Protein AF-A0A5K7SCY0-F1 (afdb_monomer_lite)

Structure (mmCIF, N/CA/C/O backbone):
data_AF-A0A5K7SCY0-F1
#
_entry.id   AF-A0A5K7SCY0-F1
#
loop_
_atom_site.group_PDB
_atom_site.id
_atom_site.type_symbol
_atom_site.label_atom_id
_atom_site.label_alt_id
_atom_site.label_comp_id
_atom_site.label_asym_id
_atom_site.label_entity_id
_atom_site.label_seq_id
_atom_site.pdbx_PDB_ins_code
_atom_site.Cartn_x
_atom_site.Cartn_y
_atom_site.Cartn_z
_atom_site.occupancy
_atom_site.B_iso_or_equiv
_atom_site.auth_seq_id
_atom_site.auth_comp_id
_atom_site.auth_asym_id
_atom_site.auth_atom_id
_atom_site.pdbx_PDB_model_num
ATOM 1 N N . MET A 1 1 ? -11.022 -20.189 12.912 1.00 50.03 1 MET A N 1
ATOM 2 C CA . MET A 1 1 ? -10.304 -19.127 12.159 1.00 50.03 1 MET A CA 1
ATOM 3 C C . MET A 1 1 ? -11.127 -17.858 11.867 1.00 50.03 1 MET A C 1
ATOM 5 O O . MET A 1 1 ? -10.588 -16.771 12.031 1.00 50.03 1 MET A O 1
ATOM 9 N N . LYS A 1 2 ? -12.421 -17.936 11.494 1.00 49.34 2 LYS A N 1
ATOM 10 C CA . LYS A 1 2 ? -13.271 -16.758 11.164 1.00 49.34 2 LYS A CA 1
ATOM 11 C C . LYS A 1 2 ? -13.472 -15.729 12.302 1.00 49.34 2 LYS A C 1
ATOM 13 O O . LYS A 1 2 ? -13.844 -14.592 12.028 1.00 49.34 2 LYS A O 1
ATOM 18 N N . THR A 1 3 ? -13.241 -16.108 13.560 1.00 56.06 3 THR A N 1
ATOM 19 C CA . THR A 1 3 ? -13.434 -15.257 14.749 1.00 56.06 3 THR A CA 1
ATOM 20 C C . THR A 1 3 ? -12.234 -14.361 15.069 1.00 56.06 3 THR A C 1
ATOM 22 O O . THR A 1 3 ? -12.434 -13.211 15.451 1.00 56.06 3 THR A O 1
ATOM 25 N N . LEU A 1 4 ? -10.998 -14.821 14.837 1.00 53.38 4 LEU A N 1
ATOM 26 C CA . LEU A 1 4 ? -9.785 -14.037 15.122 1.00 53.38 4 LEU A CA 1
ATOM 27 C C . LEU A 1 4 ? -9.622 -12.846 14.161 1.00 53.38 4 LEU A C 1
ATOM 29 O O . LEU A 1 4 ? -9.343 -11.734 14.602 1.00 53.38 4 LEU A O 1
ATOM 33 N N . LEU A 1 5 ? -9.923 -13.039 12.872 1.00 55.28 5 LEU A N 1
ATOM 34 C CA . LEU A 1 5 ? -9.886 -11.995 11.830 1.00 55.28 5 LEU A CA 1
ATOM 35 C C . LEU A 1 5 ? -10.913 -10.864 12.023 1.00 55.28 5 LEU A C 1
ATOM 37 O O . LEU A 1 5 ? -10.771 -9.788 11.444 1.00 55.28 5 LEU A O 1
ATOM 41 N N . LYS A 1 6 ? -11.949 -11.080 12.843 1.00 64.06 6 LYS A N 1
ATOM 42 C CA . LYS A 1 6 ? -12.953 -10.054 13.161 1.00 64.06 6 LYS A CA 1
ATOM 43 C C . LYS A 1 6 ? -12.605 -9.222 14.394 1.00 64.06 6 LYS A C 1
ATOM 45 O O . LYS A 1 6 ? -13.288 -8.231 14.646 1.00 64.06 6 LYS A O 1
ATOM 50 N N . SER A 1 7 ? -11.565 -9.592 15.141 1.00 80.31 7 SER A N 1
ATOM 51 C CA . SER A 1 7 ? -11.177 -8.874 16.352 1.00 80.31 7 SER A CA 1
ATOM 52 C C . SER A 1 7 ? -10.759 -7.441 16.027 1.00 80.31 7 SER A C 1
ATOM 54 O O . SER A 1 7 ? -9.852 -7.202 15.230 1.00 80.31 7 SER A O 1
ATOM 56 N N . LEU A 1 8 ? -11.407 -6.479 16.684 1.00 79.94 8 LEU A N 1
ATOM 57 C CA . LEU A 1 8 ? -11.121 -5.051 16.540 1.00 79.94 8 LEU A CA 1
ATOM 58 C C . LEU A 1 8 ? -9.665 -4.724 16.931 1.00 79.94 8 LEU A C 1
ATOM 60 O O . LEU A 1 8 ? -9.036 -3.879 16.300 1.00 79.94 8 LEU A O 1
ATOM 64 N N . LYS A 1 9 ? -9.097 -5.480 17.887 1.00 83.19 9 LYS A N 1
ATOM 65 C CA . LYS A 1 9 ? -7.673 -5.421 18.266 1.00 83.19 9 LYS A CA 1
ATOM 66 C C . LYS A 1 9 ? -6.749 -5.827 17.120 1.00 83.19 9 LYS A C 1
ATOM 68 O O . LYS A 1 9 ? -5.768 -5.142 16.868 1.00 83.19 9 LYS A O 1
ATOM 73 N N . LEU A 1 10 ? -7.069 -6.920 16.422 1.00 85.25 10 LEU A N 1
ATOM 74 C CA . LEU A 1 10 ? -6.237 -7.416 15.324 1.00 85.25 10 LEU A CA 1
ATOM 75 C C . LEU A 1 10 ? -6.263 -6.454 14.131 1.00 85.25 10 LEU A C 1
ATOM 77 O O . LEU A 1 10 ? -5.228 -6.216 13.524 1.00 85.25 10 LEU A O 1
ATOM 81 N N . LYS A 1 11 ? -7.422 -5.859 13.821 1.00 86.00 11 LYS A N 1
ATOM 82 C CA . LYS A 1 11 ? -7.531 -4.833 12.769 1.00 86.00 11 LYS A CA 1
ATOM 83 C C . LYS A 1 11 ? -6.692 -3.599 13.084 1.00 86.00 11 LYS A C 1
ATOM 85 O O . LYS A 1 11 ? -5.961 -3.113 12.231 1.00 86.00 11 LYS A O 1
ATOM 90 N N . TYR A 1 12 ? -6.777 -3.118 14.324 1.00 87.06 12 TYR A N 1
ATOM 91 C CA . TYR A 1 12 ? -5.951 -2.007 14.785 1.00 87.06 12 TYR A CA 1
ATOM 92 C C . TYR A 1 12 ? -4.456 -2.344 14.695 1.00 87.06 12 TYR A C 1
ATOM 94 O O . TYR A 1 12 ? -3.696 -1.563 14.133 1.00 87.06 12 TYR A O 1
ATOM 102 N N . LEU A 1 13 ? -4.050 -3.529 15.169 1.00 89.69 13 LEU A N 1
ATOM 103 C CA . LEU A 1 13 ? -2.658 -3.979 15.127 1.00 89.69 13 LEU A CA 1
ATOM 104 C C . LEU A 1 13 ? -2.114 -4.046 13.694 1.00 89.69 13 LEU A C 1
ATOM 106 O O . LEU A 1 13 ? -1.045 -3.502 13.441 1.00 89.69 13 LEU A O 1
ATOM 110 N N . ILE A 1 14 ? -2.846 -4.664 12.758 1.00 89.88 14 ILE A N 1
ATOM 111 C CA . ILE A 1 14 ? -2.408 -4.752 11.354 1.00 89.88 14 ILE A CA 1
ATOM 112 C C . ILE A 1 14 ? -2.277 -3.360 10.736 1.00 89.88 14 ILE A C 1
ATOM 114 O O . ILE A 1 14 ? -1.287 -3.099 10.063 1.00 89.88 14 ILE A O 1
ATOM 118 N N . ASN A 1 15 ? -3.219 -2.450 10.992 1.00 90.38 15 ASN A N 1
ATOM 119 C CA . ASN A 1 15 ? -3.135 -1.094 10.453 1.00 90.38 15 ASN A CA 1
ATOM 120 C C . ASN A 1 15 ? -1.929 -0.322 11.009 1.00 90.38 15 ASN A C 1
ATOM 122 O O . ASN A 1 15 ? -1.252 0.369 10.256 1.00 90.38 15 ASN A O 1
ATOM 126 N N . VAL A 1 16 ? -1.635 -0.454 12.306 1.00 90.00 16 VAL A N 1
ATOM 127 C CA . VAL A 1 16 ? -0.452 0.172 12.917 1.00 90.00 16 VAL A CA 1
ATOM 128 C C . VAL A 1 16 ? 0.836 -0.419 12.344 1.00 90.00 16 VAL A C 1
ATOM 130 O O . VAL A 1 16 ? 1.726 0.337 11.964 1.00 90.00 16 VAL A O 1
ATOM 133 N N . LEU A 1 17 ? 0.921 -1.749 12.221 1.00 92.25 17 LEU A N 1
ATOM 134 C CA . LEU A 1 17 ? 2.070 -2.414 11.599 1.00 92.25 17 LEU A CA 1
ATOM 135 C C . LEU A 1 17 ? 2.259 -1.963 10.150 1.00 92.25 17 LEU A C 1
ATOM 137 O O . LEU A 1 17 ? 3.378 -1.653 9.766 1.00 92.25 17 LEU A O 1
ATOM 141 N N . LEU A 1 18 ? 1.177 -1.842 9.377 1.00 91.12 18 LEU A N 1
ATOM 142 C CA . LEU A 1 18 ? 1.228 -1.313 8.016 1.00 91.12 18 LEU A CA 1
ATOM 143 C C . LEU A 1 18 ? 1.802 0.098 7.961 1.00 91.12 18 LEU A C 1
ATOM 145 O O . LEU A 1 18 ? 2.662 0.354 7.129 1.00 91.12 18 LEU A O 1
ATOM 149 N N . ILE A 1 19 ? 1.361 0.999 8.841 1.00 91.25 19 ILE A N 1
ATOM 150 C CA . ILE A 1 19 ? 1.865 2.379 8.879 1.00 91.25 19 ILE A CA 1
ATOM 151 C C . ILE A 1 19 ? 3.365 2.396 9.192 1.00 91.25 19 ILE A C 1
ATOM 153 O O . ILE A 1 19 ? 4.121 3.093 8.518 1.00 91.25 19 ILE A O 1
ATOM 157 N N . ILE A 1 20 ? 3.803 1.612 10.182 1.00 91.94 20 ILE A N 1
ATOM 158 C CA . ILE A 1 20 ? 5.214 1.539 10.585 1.00 91.94 20 ILE A CA 1
ATOM 159 C C . ILE A 1 20 ? 6.063 0.933 9.462 1.00 91.94 20 ILE A C 1
ATOM 161 O O . ILE A 1 20 ? 7.045 1.543 9.043 1.00 91.94 20 ILE A O 1
ATOM 165 N N . SER A 1 21 ? 5.672 -0.231 8.936 1.00 90.12 21 SER A N 1
ATOM 166 C CA . SER A 1 21 ? 6.378 -0.902 7.839 1.00 90.12 21 SER A CA 1
ATOM 167 C C . SER A 1 21 ? 6.435 -0.029 6.590 1.00 90.12 21 SER A C 1
ATOM 169 O O . SER A 1 21 ? 7.479 0.044 5.946 1.00 90.12 21 SER A O 1
ATOM 171 N N . PHE A 1 22 ? 5.344 0.668 6.267 1.00 89.56 22 PHE A N 1
ATOM 172 C CA . PHE A 1 22 ? 5.304 1.602 5.151 1.00 89.56 22 PHE A CA 1
ATOM 173 C C . PHE A 1 22 ? 6.273 2.770 5.360 1.00 89.56 22 PHE A C 1
ATOM 175 O O . PHE A 1 22 ? 7.035 3.077 4.451 1.00 89.56 22 PHE A O 1
ATOM 182 N N . GLY A 1 23 ? 6.305 3.368 6.555 1.00 89.00 23 GLY A N 1
ATOM 183 C CA . GLY A 1 23 ? 7.242 4.444 6.885 1.00 89.00 23 GLY A CA 1
ATOM 184 C C . GLY A 1 23 ? 8.706 4.020 6.748 1.00 89.00 23 GLY A C 1
ATOM 185 O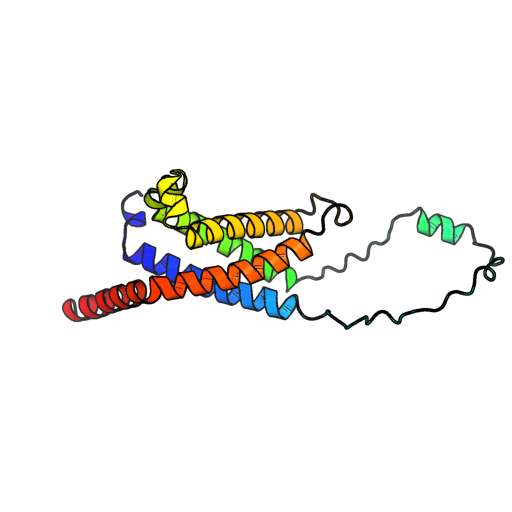 O . GLY A 1 23 ? 9.482 4.718 6.100 1.00 89.00 23 GLY A O 1
ATOM 186 N N . ILE A 1 24 ? 9.066 2.846 7.280 1.00 89.81 24 ILE A N 1
ATOM 187 C CA . ILE A 1 24 ? 10.428 2.294 7.171 1.00 89.81 24 ILE A CA 1
ATOM 188 C C . ILE A 1 24 ? 10.778 2.016 5.702 1.00 89.81 24 ILE A C 1
ATOM 190 O O . ILE A 1 24 ? 11.839 2.414 5.230 1.00 89.81 24 ILE A O 1
ATOM 194 N N . THR A 1 25 ? 9.872 1.379 4.953 1.00 87.06 25 THR A N 1
ATOM 195 C CA . THR A 1 25 ? 10.108 1.040 3.539 1.00 87.06 25 THR A CA 1
ATOM 196 C C . THR A 1 25 ? 10.248 2.300 2.684 1.00 87.06 25 THR A C 1
ATOM 198 O O . THR A 1 25 ? 11.181 2.397 1.888 1.00 87.06 25 THR A O 1
ATOM 201 N N . ALA A 1 26 ? 9.378 3.295 2.882 1.00 86.44 26 ALA A N 1
ATOM 202 C CA . ALA A 1 26 ? 9.439 4.574 2.180 1.00 86.44 26 ALA A CA 1
ATOM 203 C C . ALA A 1 26 ? 10.742 5.324 2.481 1.00 86.44 26 ALA A C 1
ATOM 205 O O . ALA A 1 26 ? 11.331 5.896 1.571 1.00 86.44 26 ALA A O 1
ATOM 206 N N . GLN A 1 27 ? 11.224 5.272 3.727 1.00 85.94 27 GLN A N 1
ATOM 207 C CA . GLN A 1 27 ? 12.520 5.837 4.090 1.00 85.94 27 GLN A CA 1
ATOM 208 C C . GLN A 1 27 ? 13.655 5.134 3.333 1.00 85.94 27 GLN A C 1
ATOM 210 O O . GLN A 1 27 ? 14.450 5.802 2.683 1.00 85.94 27 GLN A O 1
ATOM 215 N N . THR A 1 28 ? 13.701 3.799 3.333 1.00 84.00 28 THR A N 1
ATOM 216 C CA . THR A 1 28 ? 14.748 3.077 2.583 1.00 84.00 28 THR A CA 1
ATOM 217 C C . THR A 1 28 ? 14.706 3.388 1.084 1.00 84.00 28 THR A C 1
ATOM 219 O O . THR A 1 28 ? 15.739 3.678 0.501 1.00 84.00 28 THR A O 1
ATOM 222 N N . GLY A 1 29 ? 13.521 3.437 0.464 1.00 71.31 29 GLY A N 1
ATOM 223 C CA . GLY A 1 29 ? 13.398 3.723 -0.970 1.00 71.31 29 GLY A CA 1
ATOM 224 C C . GLY A 1 29 ? 13.745 5.167 -1.348 1.00 71.31 29 GLY A C 1
ATOM 225 O O . GLY A 1 29 ? 14.400 5.393 -2.360 1.00 71.31 29 GLY A O 1
ATOM 226 N N . LEU A 1 30 ? 13.341 6.147 -0.531 1.00 70.62 30 LEU A N 1
ATOM 227 C CA . LEU A 1 30 ? 13.575 7.567 -0.811 1.00 70.62 30 LEU A CA 1
ATOM 228 C C . LEU A 1 30 ? 15.042 7.970 -0.603 1.00 70.62 30 LEU A C 1
ATOM 230 O O . LEU A 1 30 ? 15.567 8.771 -1.373 1.00 70.62 30 LEU A O 1
ATOM 234 N N . PHE A 1 31 ? 15.693 7.436 0.434 1.00 63.41 31 PHE A N 1
ATOM 235 C CA . PHE A 1 31 ? 17.066 7.811 0.779 1.00 63.41 31 PHE A CA 1
ATOM 236 C C . PHE A 1 31 ? 18.128 6.978 0.049 1.00 63.41 31 PHE A C 1
ATOM 238 O O . PHE A 1 31 ? 19.177 7.536 -0.260 1.00 63.41 31 PHE A O 1
ATOM 245 N N . ASP A 1 32 ? 17.867 5.706 -0.284 1.00 62.53 32 ASP A N 1
ATOM 246 C CA . ASP A 1 32 ? 18.824 4.894 -1.058 1.00 62.53 32 ASP A CA 1
ATOM 247 C C . ASP A 1 32 ? 18.642 5.048 -2.583 1.00 62.53 32 ASP A C 1
ATOM 249 O O . ASP A 1 32 ? 19.594 4.854 -3.334 1.00 62.53 32 ASP A O 1
ATOM 253 N N . GLY A 1 33 ? 17.450 5.427 -3.068 1.00 52.88 33 GLY A N 1
ATOM 254 C CA . GLY A 1 33 ? 17.165 5.574 -4.505 1.00 52.88 33 GLY A CA 1
ATOM 255 C C . GLY A 1 33 ? 17.408 6.970 -5.098 1.00 52.88 33 GLY A C 1
ATOM 256 O O . GLY A 1 33 ? 17.564 7.090 -6.310 1.00 52.88 33 GLY A O 1
ATOM 257 N N . GLY A 1 34 ? 17.456 8.021 -4.269 1.00 46.53 34 GLY A N 1
ATOM 258 C CA . GLY A 1 34 ? 17.485 9.428 -4.708 1.00 46.53 34 GLY A CA 1
ATOM 259 C C . GLY A 1 34 ? 18.874 10.066 -4.871 1.00 46.53 34 GLY A C 1
ATOM 260 O O . GLY A 1 34 ? 18.963 11.284 -5.017 1.00 46.53 34 GLY A O 1
ATOM 261 N N . GLY A 1 35 ? 19.956 9.282 -4.798 1.00 42.53 35 GLY A N 1
ATOM 262 C CA . GLY A 1 35 ? 21.335 9.785 -4.704 1.00 42.53 35 GLY A CA 1
ATOM 263 C C . GLY A 1 35 ? 22.029 10.188 -6.012 1.00 42.53 35 GLY A C 1
ATOM 264 O O . GLY A 1 35 ? 23.050 10.862 -5.949 1.00 42.53 35 GLY A O 1
ATOM 265 N N . GLU A 1 36 ? 21.500 9.840 -7.187 1.00 43.72 36 GLU A N 1
ATOM 266 C CA . GLU A 1 36 ? 22.165 10.112 -8.477 1.00 43.72 36 GLU A CA 1
ATOM 267 C C . GLU A 1 36 ? 21.215 10.747 -9.502 1.00 43.72 36 GLU A C 1
ATOM 269 O O . GLU A 1 36 ? 21.066 10.292 -10.632 1.00 43.72 36 GLU A O 1
ATOM 274 N N . HIS A 1 37 ? 20.588 11.863 -9.136 1.00 44.78 37 HIS A N 1
ATOM 275 C CA . HIS A 1 37 ? 20.263 12.887 -10.132 1.00 44.78 37 HIS A CA 1
ATOM 276 C C . HIS A 1 37 ? 21.384 13.929 -10.144 1.00 44.78 37 HIS A C 1
ATOM 278 O O . HIS A 1 37 ? 21.195 15.104 -9.828 1.00 44.78 37 HIS A O 1
ATOM 284 N N . GLU A 1 38 ? 22.587 13.475 -10.503 1.00 40.19 38 GLU A N 1
ATOM 285 C CA . GLU A 1 38 ? 23.669 14.364 -10.898 1.00 40.19 38 GLU A CA 1
ATOM 286 C C . GLU A 1 38 ? 23.216 15.088 -12.170 1.00 40.19 38 GLU A C 1
ATOM 288 O O . GLU A 1 38 ? 22.894 14.487 -13.199 1.00 40.19 38 GLU A O 1
ATOM 293 N N . GLY A 1 39 ? 23.070 16.405 -12.052 1.00 40.81 39 GLY A N 1
ATOM 294 C CA . GLY A 1 39 ? 22.545 17.265 -13.094 1.00 40.81 39 GLY A CA 1
ATOM 295 C C . GLY A 1 39 ? 23.431 17.258 -14.330 1.00 40.81 39 GLY A C 1
ATOM 296 O O . GLY A 1 39 ? 24.258 18.149 -14.508 1.00 40.81 39 GLY A O 1
ATOM 297 N N . ARG A 1 40 ? 23.177 16.339 -15.262 1.00 36.91 40 ARG A N 1
ATOM 298 C CA . ARG A 1 40 ? 23.624 16.477 -16.646 1.00 36.91 40 ARG A CA 1
ATOM 299 C C . ARG A 1 40 ? 22.714 17.492 -17.334 1.00 36.91 40 ARG A C 1
ATOM 301 O O . ARG A 1 40 ? 21.836 17.157 -18.125 1.00 36.91 40 ARG A O 1
ATOM 308 N N . ARG A 1 41 ? 22.917 18.769 -16.989 1.00 40.19 41 ARG A N 1
ATOM 309 C CA . ARG A 1 41 ? 22.506 19.901 -17.823 1.00 40.19 41 ARG A CA 1
ATOM 310 C C . ARG A 1 41 ? 23.170 19.694 -19.179 1.00 40.19 41 ARG A C 1
ATOM 312 O O . ARG A 1 41 ? 24.365 19.924 -19.332 1.00 40.19 41 ARG A O 1
ATOM 319 N N . GLY A 1 42 ? 22.388 19.201 -20.134 1.00 36.44 42 GLY A N 1
ATOM 320 C CA . GLY A 1 42 ? 22.767 19.145 -21.534 1.00 36.44 42 GLY A CA 1
ATOM 321 C C . GLY A 1 42 ? 23.110 20.550 -22.004 1.00 36.44 42 GLY A C 1
ATOM 322 O O . GLY A 1 42 ? 22.234 21.403 -22.145 1.00 36.44 42 GLY A O 1
ATOM 323 N N . HIS A 1 43 ? 24.404 20.776 -22.207 1.00 33.97 43 HIS A N 1
ATOM 324 C CA . HIS A 1 43 ? 24.914 21.869 -23.007 1.00 33.97 43 HIS A CA 1
ATOM 325 C C . HIS A 1 43 ? 24.243 21.802 -24.376 1.00 33.97 43 HIS A C 1
ATOM 327 O O . HIS A 1 43 ? 24.300 20.791 -25.075 1.00 33.97 43 HIS A O 1
ATOM 333 N N . SER A 1 44 ? 23.587 22.893 -24.747 1.00 44.28 44 SER A N 1
ATOM 334 C CA . SER A 1 44 ? 23.220 23.119 -26.133 1.00 44.28 44 SER A CA 1
ATOM 335 C C . SER A 1 44 ? 24.495 23.260 -26.966 1.00 44.28 44 SER A C 1
ATOM 337 O O . SER A 1 44 ? 25.351 24.065 -26.610 1.00 44.28 44 SER A O 1
ATOM 339 N N . ARG A 1 45 ? 24.518 22.547 -28.100 1.00 39.72 45 ARG A N 1
ATOM 340 C CA . ARG A 1 45 ? 25.106 22.975 -29.379 1.00 39.72 45 ARG A CA 1
ATOM 341 C C . ARG A 1 45 ? 26.639 23.056 -29.448 1.00 39.72 45 ARG A C 1
ATOM 343 O O . ARG A 1 45 ? 27.208 24.067 -29.077 1.00 39.72 45 ARG A O 1
ATOM 350 N N . GLU A 1 46 ? 27.256 22.064 -30.093 1.00 38.22 46 GLU A N 1
ATOM 351 C CA . GLU A 1 46 ? 27.993 22.326 -31.338 1.00 38.22 46 GLU A CA 1
ATOM 352 C C . GLU A 1 46 ? 28.233 21.050 -32.160 1.00 38.22 46 GLU A C 1
ATOM 354 O O . GLU A 1 46 ? 28.650 20.000 -31.682 1.00 38.22 46 GLU A O 1
ATOM 359 N N . GLU A 1 47 ? 27.865 21.190 -33.420 1.00 42.53 47 GLU A N 1
ATOM 360 C CA . GLU A 1 47 ? 28.045 20.328 -34.571 1.00 42.53 47 GLU A CA 1
ATOM 361 C C . GLU A 1 47 ? 29.471 20.543 -35.094 1.00 42.53 47 GLU A C 1
ATOM 363 O O . GLU A 1 47 ? 29.733 21.639 -35.565 1.00 42.53 47 GLU A O 1
ATOM 368 N N . SER A 1 48 ? 30.370 19.547 -35.005 1.00 38.62 48 SER A N 1
ATOM 369 C CA . SER A 1 48 ? 31.526 19.365 -35.916 1.00 38.62 48 SER A CA 1
ATOM 370 C C . SER A 1 48 ? 32.550 18.348 -35.383 1.00 38.62 48 SER A C 1
ATOM 372 O O . SER A 1 48 ? 33.408 18.710 -34.584 1.00 38.62 48 SER A O 1
ATOM 374 N N . SER A 1 49 ? 32.498 17.102 -35.867 1.00 36.72 49 SER A N 1
ATOM 375 C CA . SER A 1 49 ? 33.686 16.295 -36.245 1.00 36.72 49 SER A CA 1
ATOM 376 C C . SER A 1 49 ? 33.275 14.885 -36.690 1.00 36.72 49 SER A C 1
ATOM 378 O O . SER A 1 49 ? 33.598 13.854 -36.107 1.00 36.72 49 SER A O 1
ATOM 380 N N . PHE A 1 50 ? 32.553 14.848 -37.805 1.00 41.28 50 PHE A N 1
ATOM 381 C CA . PHE A 1 50 ? 32.744 13.788 -38.785 1.00 41.28 50 PHE A CA 1
ATOM 382 C C . PHE A 1 50 ? 34.203 13.905 -39.278 1.00 41.28 50 PHE A C 1
ATOM 384 O O . PHE A 1 50 ? 34.614 15.004 -39.640 1.00 41.28 50 PHE A O 1
ATOM 391 N N . ILE A 1 51 ? 34.949 12.791 -39.295 1.00 46.56 51 ILE A N 1
ATOM 392 C CA . ILE A 1 51 ? 36.380 12.640 -39.655 1.00 46.56 51 ILE A CA 1
ATOM 393 C C . ILE A 1 51 ? 37.363 12.923 -38.504 1.00 46.56 51 ILE A C 1
ATOM 395 O 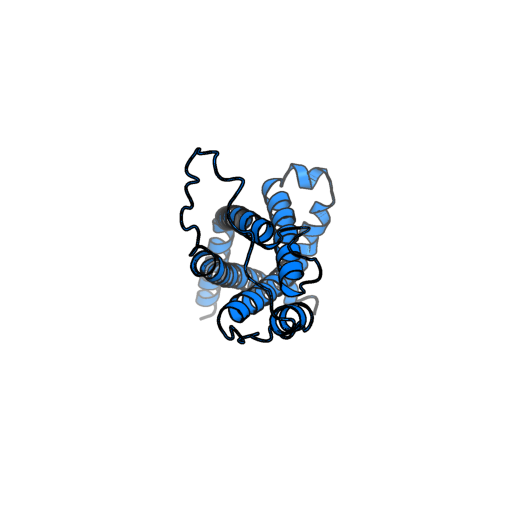O . ILE A 1 51 ? 37.796 14.051 -38.339 1.00 46.56 51 ILE A O 1
ATOM 399 N N . GLU A 1 5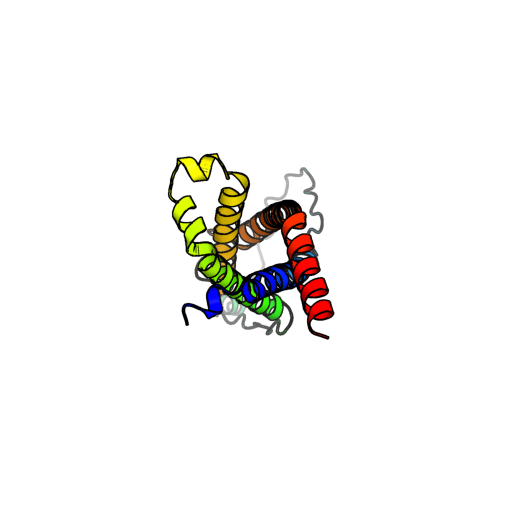2 ? 37.741 11.873 -37.758 1.00 41.09 52 GLU A N 1
ATOM 400 C CA . GLU A 1 52 ? 39.134 11.518 -37.393 1.00 41.09 52 GLU A CA 1
ATOM 401 C C . GLU A 1 52 ? 39.140 10.377 -36.352 1.00 41.09 52 GLU A C 1
ATOM 403 O O . GLU A 1 52 ? 39.352 10.599 -35.169 1.00 41.09 52 GLU A O 1
ATOM 408 N N . TYR A 1 53 ? 38.871 9.134 -36.776 1.00 38.22 53 TYR A N 1
ATOM 409 C CA . TYR A 1 53 ? 39.419 7.934 -36.114 1.00 38.22 53 TYR A CA 1
ATOM 410 C C . TYR A 1 53 ? 39.328 6.719 -37.051 1.00 38.22 53 TYR A C 1
ATOM 412 O O . TYR A 1 53 ? 38.649 5.729 -36.797 1.00 38.22 53 TYR A O 1
ATOM 420 N N . SER A 1 54 ? 40.004 6.820 -38.195 1.00 45.12 54 SER A N 1
ATOM 421 C CA . SER A 1 54 ? 40.471 5.640 -38.922 1.00 45.12 54 SER A CA 1
ATOM 422 C C . SER A 1 54 ? 41.927 5.418 -38.526 1.00 45.12 54 SER A C 1
ATOM 424 O O . SER A 1 54 ? 42.693 6.381 -38.494 1.00 45.12 54 SER A O 1
ATOM 426 N N . SER A 1 55 ? 42.312 4.151 -38.343 1.00 43.88 55 SER A N 1
ATOM 427 C CA . SER A 1 55 ? 43.685 3.633 -38.151 1.00 43.88 55 SER A CA 1
ATOM 428 C C . SER A 1 55 ? 44.123 3.355 -36.705 1.00 43.88 55 SER A C 1
ATOM 430 O O . SER A 1 55 ? 45.114 3.892 -36.215 1.00 43.88 55 SER A O 1
ATOM 432 N N . ARG A 1 56 ? 43.466 2.392 -36.052 1.00 40.38 56 ARG A N 1
ATOM 433 C CA . ARG A 1 56 ? 44.152 1.521 -35.088 1.00 40.38 56 ARG A CA 1
ATOM 434 C C . ARG A 1 56 ? 43.773 0.082 -35.412 1.00 40.38 56 ARG A C 1
ATOM 436 O O . ARG A 1 56 ? 42.592 -0.246 -35.436 1.00 40.38 56 ARG A O 1
ATOM 443 N N . SER A 1 57 ? 44.765 -0.736 -35.759 1.00 45.44 57 SER A N 1
ATOM 444 C CA . SER A 1 57 ? 44.570 -2.154 -36.053 1.00 45.44 57 SER A CA 1
ATOM 445 C C . SER A 1 57 ? 43.982 -2.831 -34.817 1.00 45.44 57 SER A C 1
ATOM 447 O O . SER A 1 57 ? 44.662 -2.942 -33.797 1.00 45.44 57 SER A O 1
ATOM 449 N N . MET A 1 58 ? 42.719 -3.239 -34.898 1.00 44.72 58 MET A N 1
ATOM 450 C CA . MET A 1 58 ? 42.110 -4.103 -33.893 1.00 44.72 58 MET A CA 1
ATOM 451 C C . MET A 1 58 ? 42.817 -5.455 -33.969 1.00 44.72 58 MET A C 1
ATOM 453 O O . MET A 1 58 ? 42.835 -6.090 -35.024 1.00 44.72 58 MET A O 1
ATOM 457 N N . ASN A 1 59 ? 43.452 -5.857 -32.872 1.00 54.47 59 ASN A N 1
ATOM 458 C CA . ASN A 1 59 ? 43.977 -7.207 -32.726 1.00 54.47 59 ASN A CA 1
ATOM 459 C C . ASN A 1 59 ? 42.794 -8.184 -32.658 1.00 54.47 59 ASN A C 1
ATOM 461 O O . ASN A 1 59 ? 41.786 -7.883 -32.021 1.00 54.47 59 ASN A O 1
ATOM 465 N N . GLU A 1 60 ? 42.928 -9.376 -33.249 1.00 48.97 60 GLU A N 1
ATOM 466 C CA . GLU A 1 60 ? 41.915 -10.447 -33.152 1.00 48.97 60 GLU A CA 1
ATOM 467 C C . GLU A 1 60 ? 41.569 -10.810 -31.696 1.00 48.97 60 GLU A C 1
ATOM 469 O O . GLU A 1 60 ? 40.458 -11.252 -31.424 1.00 48.97 60 GLU A O 1
ATOM 474 N N . ALA A 1 61 ? 42.477 -10.556 -30.748 1.00 50.94 61 ALA A N 1
ATOM 475 C CA . ALA A 1 61 ? 42.230 -10.743 -29.321 1.00 50.94 61 ALA A CA 1
ATOM 476 C C . ALA A 1 61 ? 41.109 -9.836 -28.770 1.00 50.94 61 ALA A C 1
ATOM 478 O O . ALA A 1 61 ? 40.307 -10.308 -27.972 1.00 50.94 61 ALA A O 1
ATOM 479 N N . ASP A 1 62 ? 40.986 -8.588 -29.243 1.00 49.69 62 ASP A N 1
ATOM 480 C CA . ASP A 1 62 ? 39.940 -7.656 -28.781 1.00 49.69 62 ASP A CA 1
ATOM 481 C C . ASP A 1 62 ? 38.561 -8.011 -29.363 1.00 49.69 62 ASP A C 1
ATOM 483 O O . ASP A 1 62 ? 37.525 -7.731 -28.765 1.00 49.69 62 ASP A O 1
ATOM 487 N N . VAL A 1 63 ? 38.529 -8.658 -30.534 1.00 55.97 63 VAL A N 1
ATOM 488 C CA . VAL A 1 63 ? 37.283 -9.150 -31.144 1.00 55.97 63 VAL A CA 1
ATOM 489 C C . VAL A 1 63 ? 36.811 -10.428 -30.445 1.00 55.97 63 VAL A C 1
ATOM 491 O O . VAL A 1 63 ? 35.610 -10.616 -30.267 1.00 55.97 63 VAL A O 1
ATOM 494 N N . ILE A 1 64 ? 37.736 -11.283 -29.997 1.00 52.19 64 ILE A N 1
ATOM 495 C CA . ILE A 1 64 ? 37.401 -12.484 -29.222 1.00 52.19 64 ILE A CA 1
ATOM 496 C C . ILE A 1 64 ? 36.916 -12.118 -27.815 1.00 52.19 64 ILE A C 1
ATOM 498 O O . ILE A 1 64 ? 36.001 -12.778 -27.335 1.00 52.19 64 ILE A O 1
ATOM 502 N N . ASP A 1 65 ? 37.431 -11.054 -27.195 1.00 44.56 65 ASP A N 1
ATOM 503 C CA . ASP A 1 65 ? 36.948 -10.562 -25.892 1.00 44.56 65 ASP A CA 1
ATOM 504 C C . ASP A 1 65 ? 35.547 -9.918 -25.995 1.00 44.56 65 ASP A C 1
ATOM 506 O O . ASP A 1 65 ? 34.720 -10.042 -25.095 1.00 44.56 65 ASP A O 1
ATOM 510 N N . LEU A 1 66 ? 35.210 -9.322 -27.149 1.00 49.47 66 LEU A N 1
ATOM 511 C CA . LEU A 1 66 ? 33.855 -8.817 -27.419 1.00 49.47 66 LEU A CA 1
ATOM 512 C C . LEU A 1 66 ? 32.827 -9.929 -27.708 1.00 49.47 66 LEU A C 1
ATOM 514 O O . LEU A 1 66 ? 31.629 -9.729 -27.504 1.00 49.47 66 LEU A O 1
ATOM 518 N N . ILE A 1 67 ? 33.277 -11.076 -28.231 1.00 52.94 67 ILE A N 1
ATOM 519 C CA . ILE A 1 67 ? 32.429 -12.231 -28.589 1.00 52.94 67 ILE A CA 1
ATOM 520 C C . ILE A 1 67 ? 32.346 -13.245 -27.434 1.00 52.94 67 ILE A C 1
ATOM 522 O O . ILE A 1 67 ? 31.322 -13.912 -27.266 1.00 52.94 67 ILE A O 1
ATOM 526 N N . SER A 1 68 ? 33.386 -13.336 -26.605 1.00 44.41 68 SER A N 1
ATOM 527 C CA . SER A 1 68 ? 33.432 -14.169 -25.402 1.00 44.41 68 SER A CA 1
ATOM 528 C C . SER A 1 68 ? 32.824 -13.385 -24.250 1.00 44.41 68 SER A C 1
ATOM 530 O O . SER A 1 68 ? 33.534 -12.770 -23.467 1.00 44.41 68 SER A O 1
ATOM 532 N N . GLY A 1 69 ? 31.491 -13.367 -24.183 1.00 45.22 69 GLY A N 1
ATOM 533 C CA . GLY A 1 69 ? 30.709 -12.737 -23.118 1.00 45.22 69 GLY A CA 1
ATOM 534 C C . GLY A 1 69 ? 30.993 -13.304 -21.722 1.00 45.22 69 GLY A C 1
ATOM 535 O O . GLY A 1 69 ? 30.138 -13.956 -21.127 1.00 45.22 69 GLY A O 1
ATOM 536 N N . GLU A 1 70 ? 32.170 -13.004 -21.185 1.00 44.59 70 GLU A N 1
ATOM 537 C CA . GLU A 1 70 ? 32.636 -13.311 -19.836 1.00 44.59 70 GLU A CA 1
ATOM 538 C C . GLU A 1 70 ? 32.970 -12.005 -19.096 1.00 44.59 70 GLU A C 1
ATOM 540 O O . GLU A 1 70 ? 33.988 -11.836 -18.439 1.00 44.59 70 GLU A O 1
ATOM 545 N N . GLY A 1 71 ? 32.033 -11.057 -19.158 1.00 36.25 71 GLY A N 1
ATOM 546 C CA . GLY A 1 71 ? 31.941 -9.940 -18.219 1.00 36.25 71 GLY A CA 1
ATOM 547 C C . GLY A 1 71 ? 31.310 -10.377 -16.897 1.00 36.25 71 GLY A C 1
ATOM 548 O O . GLY A 1 71 ? 30.331 -9.783 -16.448 1.00 36.25 71 GLY A O 1
ATOM 549 N N . THR A 1 72 ? 31.822 -11.445 -16.279 1.00 46.12 72 THR A N 1
ATOM 550 C CA . THR A 1 72 ? 31.496 -11.797 -14.894 1.00 46.12 72 THR A CA 1
ATOM 551 C C . THR A 1 72 ? 32.276 -10.891 -13.949 1.00 46.12 72 THR A C 1
ATOM 553 O O . THR A 1 72 ? 33.317 -11.259 -13.411 1.00 46.12 72 THR A O 1
ATOM 556 N N . SER A 1 73 ? 31.725 -9.715 -13.686 1.00 36.72 73 SER A N 1
ATOM 557 C CA . SER A 1 73 ? 31.830 -9.095 -12.367 1.00 36.72 73 SER A CA 1
ATOM 558 C C . SER A 1 73 ? 30.427 -8.757 -11.879 1.00 36.72 73 SER A C 1
ATOM 560 O O . SER A 1 73 ? 30.061 -7.622 -11.590 1.00 36.72 73 SER A O 1
ATOM 562 N N . SER A 1 74 ? 29.620 -9.810 -11.735 1.00 40.09 74 SER A N 1
ATOM 563 C CA . SER A 1 74 ? 28.618 -9.858 -10.680 1.00 40.09 74 SER A CA 1
ATOM 564 C C . SER A 1 74 ? 29.352 -9.788 -9.339 1.00 40.09 74 SER A C 1
ATOM 566 O O . SER A 1 74 ? 29.528 -10.800 -8.656 1.00 40.09 74 SER A O 1
ATOM 568 N N . GLU A 1 75 ? 29.825 -8.596 -8.974 1.00 35.59 75 GLU A N 1
ATOM 569 C CA . GLU A 1 75 ? 30.007 -8.293 -7.569 1.00 35.59 75 GLU A CA 1
ATOM 570 C C . GLU A 1 75 ? 28.644 -8.515 -6.916 1.00 35.59 75 GLU A C 1
ATOM 572 O O . GLU A 1 75 ? 27.634 -7.961 -7.369 1.00 35.59 75 GLU A O 1
ATOM 577 N N . PRO A 1 76 ? 28.557 -9.354 -5.879 1.00 41.66 76 PRO A N 1
ATOM 578 C CA . PRO A 1 76 ? 27.357 -9.385 -5.091 1.00 41.66 76 PRO A CA 1
ATOM 579 C C . PRO A 1 76 ? 27.284 -8.034 -4.377 1.00 41.66 76 PRO A C 1
ATOM 581 O O . PRO A 1 76 ? 27.939 -7.837 -3.353 1.00 41.66 76 PRO A O 1
ATOM 584 N N . VAL A 1 77 ? 26.489 -7.097 -4.901 1.00 43.91 77 VAL A N 1
ATOM 585 C CA . VAL A 1 77 ? 26.066 -5.884 -4.183 1.00 43.91 77 VAL A CA 1
ATOM 586 C C . VAL A 1 77 ? 25.109 -6.340 -3.072 1.00 43.91 77 VAL A C 1
ATOM 588 O O . VAL A 1 77 ? 23.888 -6.213 -3.118 1.00 43.91 77 VAL A O 1
ATOM 591 N N . ASN A 1 78 ? 25.690 -7.033 -2.096 1.00 50.66 78 ASN A N 1
ATOM 592 C CA . ASN A 1 78 ? 25.024 -7.833 -1.088 1.00 50.66 78 ASN A CA 1
ATOM 593 C C . ASN A 1 78 ? 24.860 -6.997 0.180 1.00 50.66 78 ASN A C 1
ATOM 595 O O . ASN A 1 78 ? 25.820 -6.715 0.894 1.00 50.66 78 ASN A O 1
ATOM 599 N N . GLY A 1 79 ? 23.608 -6.646 0.472 1.00 46.41 79 GLY A N 1
ATOM 600 C CA . GLY A 1 79 ? 23.159 -6.267 1.813 1.00 46.41 79 GLY A CA 1
ATOM 601 C C . GLY A 1 79 ? 22.013 -5.257 1.824 1.00 46.41 79 GLY A C 1
ATOM 602 O O . GLY A 1 79 ? 20.995 -5.480 2.483 1.00 46.41 79 GLY A O 1
ATOM 603 N N . LYS A 1 80 ? 22.148 -4.157 1.076 1.00 49.41 80 LYS A N 1
ATOM 604 C CA . LYS A 1 80 ? 21.223 -3.012 1.166 1.00 49.41 80 LYS A CA 1
ATOM 605 C C . LYS A 1 80 ? 20.030 -3.129 0.213 1.00 49.41 80 LYS A C 1
ATOM 607 O O . LYS A 1 80 ? 18.896 -3.083 0.687 1.00 49.41 80 LYS A O 1
ATOM 612 N N . ASP A 1 81 ? 20.263 -3.464 -1.058 1.00 60.97 81 ASP A N 1
ATOM 613 C CA . ASP A 1 81 ? 19.194 -3.653 -2.058 1.00 60.97 81 ASP A CA 1
ATOM 614 C C . ASP A 1 81 ? 18.226 -4.782 -1.677 1.00 60.97 81 ASP A C 1
ATOM 616 O O . ASP A 1 81 ? 17.010 -4.674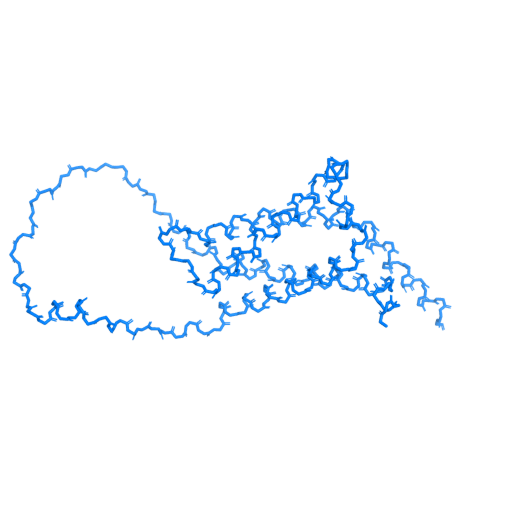 -1.836 1.00 60.97 81 ASP A O 1
ATOM 620 N N . SER A 1 82 ? 18.748 -5.850 -1.066 1.00 70.81 82 SER A N 1
ATOM 621 C CA . SER A 1 82 ? 17.922 -6.951 -0.558 1.00 70.81 82 SER A CA 1
ATOM 622 C C . SER A 1 82 ? 16.991 -6.522 0.578 1.00 70.81 82 SER A C 1
ATOM 624 O O . SER A 1 82 ? 15.874 -7.027 0.676 1.00 70.81 82 SER A O 1
ATOM 626 N N . THR A 1 83 ? 17.408 -5.583 1.433 1.00 82.25 83 THR A N 1
ATOM 627 C CA . THR A 1 83 ? 16.594 -5.167 2.585 1.00 82.25 83 THR A CA 1
ATOM 628 C C . THR A 1 83 ? 15.316 -4.470 2.126 1.00 82.25 83 THR A C 1
ATOM 630 O O . THR A 1 83 ? 14.236 -4.789 2.629 1.00 82.25 83 THR A O 1
ATOM 633 N N . HIS A 1 84 ? 15.405 -3.593 1.122 1.00 84.38 84 HIS A N 1
ATOM 634 C CA . HIS A 1 84 ? 14.228 -2.955 0.533 1.00 84.38 84 HIS A CA 1
ATOM 635 C C . HIS A 1 84 ? 13.269 -3.985 -0.085 1.00 84.38 84 HIS A C 1
ATOM 637 O O . HIS A 1 84 ? 12.060 -3.908 0.132 1.00 84.38 84 HIS A O 1
ATOM 643 N N . VAL A 1 85 ? 13.798 -5.002 -0.775 1.00 84.25 85 VAL A N 1
ATOM 644 C CA . VAL A 1 85 ? 12.987 -6.078 -1.372 1.00 84.25 85 VAL A CA 1
ATOM 645 C C . VAL A 1 85 ? 12.251 -6.888 -0.299 1.00 84.25 85 VAL A C 1
ATOM 647 O O . VAL A 1 85 ? 11.041 -7.098 -0.414 1.00 84.25 85 VAL A O 1
ATOM 650 N N . TYR A 1 86 ? 12.927 -7.299 0.778 1.00 87.50 86 TYR A N 1
ATOM 651 C CA . TYR A 1 86 ? 12.281 -8.035 1.874 1.00 87.50 86 TYR A CA 1
ATOM 652 C C . TYR A 1 86 ? 11.231 -7.192 2.602 1.00 87.50 86 TYR A C 1
ATOM 654 O O . TYR A 1 86 ? 10.148 -7.693 2.924 1.00 87.50 86 TYR A O 1
ATOM 662 N N . LEU A 1 87 ? 11.513 -5.905 2.825 1.00 88.38 87 LEU A N 1
ATOM 663 C CA . LEU A 1 87 ? 10.548 -4.972 3.403 1.00 88.38 87 LEU A CA 1
ATOM 664 C C . LEU A 1 87 ? 9.335 -4.793 2.484 1.00 88.38 87 LEU A C 1
ATOM 666 O O . LEU A 1 87 ? 8.203 -4.914 2.957 1.00 88.38 87 LEU A O 1
ATOM 670 N N . GLY A 1 88 ? 9.551 -4.628 1.179 1.00 87.38 88 GLY A N 1
ATOM 671 C CA . GLY A 1 88 ? 8.498 -4.561 0.167 1.00 87.38 88 GLY A CA 1
ATOM 672 C C . GLY A 1 88 ? 7.622 -5.816 0.133 1.00 87.38 88 GLY A C 1
ATOM 673 O O . GLY A 1 88 ? 6.394 -5.712 0.137 1.00 87.38 88 GLY A O 1
ATOM 674 N N . LEU A 1 89 ? 8.221 -7.009 0.200 1.00 89.31 89 LEU A N 1
ATOM 675 C CA . LEU A 1 89 ? 7.485 -8.278 0.287 1.00 89.31 89 LEU A CA 1
ATOM 676 C C . LEU A 1 89 ? 6.678 -8.387 1.588 1.00 89.31 89 LEU A C 1
ATOM 678 O O . LEU A 1 89 ? 5.519 -8.812 1.568 1.00 89.31 89 LEU A O 1
ATOM 682 N N . SER A 1 90 ? 7.252 -7.968 2.719 1.00 90.44 90 SER A N 1
ATOM 683 C CA . SER A 1 90 ? 6.539 -7.952 4.002 1.00 90.44 90 SER A CA 1
ATOM 684 C C . SER A 1 90 ? 5.352 -6.979 3.982 1.00 90.44 90 SER A C 1
ATOM 686 O O . SER A 1 90 ? 4.262 -7.312 4.457 1.00 90.44 90 SER A O 1
ATOM 688 N N . LEU A 1 91 ? 5.527 -5.812 3.353 1.00 90.25 91 LEU A N 1
ATOM 689 C CA . LEU A 1 91 ? 4.486 -4.811 3.159 1.00 90.25 91 LEU A CA 1
ATOM 690 C C . LEU A 1 91 ? 3.372 -5.355 2.259 1.00 90.25 91 LEU A C 1
ATOM 692 O O . LEU A 1 91 ? 2.194 -5.195 2.582 1.00 90.25 91 LEU A O 1
ATOM 696 N N . LEU A 1 92 ? 3.726 -6.053 1.177 1.00 90.88 92 LEU A N 1
ATOM 697 C CA . LEU A 1 92 ? 2.768 -6.718 0.298 1.00 90.88 92 LEU A CA 1
ATOM 698 C C . LEU A 1 92 ? 1.942 -7.761 1.066 1.00 90.88 92 LEU A C 1
ATOM 700 O O . LEU A 1 92 ? 0.713 -7.763 0.971 1.00 90.88 92 LEU A O 1
ATOM 704 N N . ALA A 1 93 ? 2.584 -8.594 1.889 1.00 91.38 93 ALA A N 1
ATOM 705 C CA . ALA A 1 93 ? 1.896 -9.582 2.720 1.00 91.38 93 ALA A CA 1
ATOM 706 C C . ALA A 1 93 ? 0.940 -8.928 3.738 1.00 91.38 93 ALA A C 1
ATOM 708 O O . ALA A 1 93 ? -0.214 -9.351 3.874 1.00 91.38 93 ALA A O 1
ATOM 709 N N . LEU A 1 94 ? 1.375 -7.861 4.418 1.00 91.25 94 LEU A N 1
ATOM 710 C CA . LEU A 1 94 ? 0.520 -7.094 5.329 1.00 91.25 94 LEU A CA 1
ATOM 711 C C . LEU A 1 94 ? -0.666 -6.450 4.596 1.00 91.25 94 LEU A C 1
ATOM 713 O O . LEU A 1 94 ? -1.784 -6.446 5.118 1.00 91.25 94 LEU A O 1
ATOM 717 N N . MET A 1 95 ? -0.458 -5.960 3.374 1.00 90.62 95 MET A N 1
ATOM 718 C CA . MET A 1 95 ? -1.519 -5.381 2.550 1.00 90.62 95 MET A CA 1
ATOM 719 C C . MET A 1 95 ? -2.535 -6.422 2.081 1.00 90.62 95 MET A C 1
ATOM 721 O O . MET A 1 95 ? -3.737 -6.135 2.059 1.00 90.62 95 MET A O 1
ATOM 725 N N . LEU A 1 96 ? -2.105 -7.651 1.787 1.00 90.75 96 LEU A N 1
ATOM 726 C CA . LEU A 1 96 ? -3.021 -8.766 1.534 1.00 90.75 96 LEU A CA 1
ATOM 727 C C . LEU A 1 96 ? -3.871 -9.069 2.773 1.00 90.75 96 LEU A C 1
ATOM 729 O O . LEU A 1 96 ? -5.096 -9.168 2.671 1.00 90.75 96 LEU A O 1
ATOM 733 N N . LEU A 1 97 ? -3.257 -9.141 3.959 1.00 89.94 97 LEU A N 1
ATOM 734 C CA . LEU A 1 97 ? -3.989 -9.346 5.213 1.00 89.94 97 LEU A CA 1
ATOM 735 C C . LEU A 1 97 ? -4.995 -8.222 5.484 1.00 89.94 97 LEU A C 1
ATOM 737 O O . LEU A 1 97 ? -6.145 -8.497 5.838 1.00 89.94 97 LEU A O 1
ATOM 741 N N . HIS A 1 98 ? -4.600 -6.968 5.276 1.00 90.00 98 HIS A N 1
ATOM 742 C CA . HIS A 1 98 ? -5.489 -5.815 5.403 1.00 90.00 98 HIS A CA 1
ATOM 743 C C . HIS A 1 98 ? -6.657 -5.884 4.409 1.00 90.00 98 HIS A C 1
ATOM 745 O O . HIS A 1 98 ? -7.817 -5.711 4.793 1.00 90.00 98 HIS A O 1
ATOM 751 N N . THR A 1 99 ? -6.388 -6.250 3.156 1.00 88.38 99 THR A N 1
ATOM 752 C CA . THR A 1 99 ? -7.423 -6.437 2.129 1.00 88.38 99 THR A CA 1
ATOM 753 C C . THR A 1 99 ? -8.410 -7.537 2.525 1.00 88.38 99 THR A C 1
ATOM 755 O O . THR A 1 99 ? -9.622 -7.344 2.420 1.00 88.38 99 THR A O 1
ATOM 758 N N . ILE A 1 100 ? -7.928 -8.658 3.071 1.00 88.88 100 ILE A N 1
ATOM 759 C CA . ILE A 1 100 ? -8.777 -9.748 3.577 1.00 88.88 100 ILE A CA 1
ATOM 760 C C . ILE A 1 100 ? -9.634 -9.271 4.763 1.00 88.88 100 ILE A C 1
ATOM 762 O O . ILE A 1 100 ? -10.839 -9.541 4.808 1.00 88.88 100 ILE A O 1
ATOM 766 N N . GLN A 1 101 ? -9.064 -8.519 5.712 1.00 86.00 101 GLN A N 1
ATOM 767 C CA . GLN A 1 101 ? -9.813 -7.963 6.851 1.00 86.00 101 GLN A CA 1
ATOM 768 C C . GLN A 1 101 ? -10.931 -7.006 6.423 1.00 86.00 101 GLN A C 1
ATOM 770 O O . GLN A 1 101 ? -11.971 -6.914 7.091 1.00 86.00 101 GLN A O 1
ATOM 775 N N . HIS A 1 102 ? -10.719 -6.314 5.307 1.00 85.50 102 HIS A N 1
ATOM 776 C CA . HIS A 1 102 ? -11.650 -5.366 4.714 1.00 85.50 102 HIS A CA 1
ATOM 777 C C . HIS A 1 102 ? -12.375 -5.927 3.481 1.00 85.50 102 HIS A C 1
ATOM 779 O O . HIS A 1 102 ? -13.013 -5.168 2.753 1.00 85.50 102 HIS A O 1
ATOM 785 N N . TRP A 1 103 ? -12.386 -7.253 3.287 1.00 85.75 103 TRP A N 1
ATOM 786 C CA . TRP A 1 103 ? -12.932 -7.899 2.087 1.00 85.75 103 TRP A CA 1
ATOM 787 C C . TRP A 1 103 ? -14.387 -7.518 1.788 1.00 85.75 103 TRP A C 1
ATOM 789 O O . TRP A 1 103 ? -14.771 -7.319 0.639 1.00 85.75 103 TRP A O 1
ATOM 799 N N . SER A 1 104 ? -15.222 -7.354 2.819 1.00 84.19 104 SER A N 1
ATOM 800 C CA . SER A 1 104 ? -16.614 -6.914 2.646 1.00 84.19 104 SER A CA 1
ATOM 801 C C . SER A 1 104 ? -16.735 -5.515 2.044 1.00 84.19 104 SER A C 1
ATOM 803 O O . SER A 1 104 ? -17.719 -5.230 1.369 1.00 84.19 104 SER A O 1
ATOM 805 N N . TRP A 1 105 ? -15.771 -4.640 2.330 1.00 83.38 105 TRP A N 1
ATOM 806 C CA . TRP A 1 105 ? -15.688 -3.307 1.748 1.00 83.38 105 TRP A CA 1
ATOM 807 C C . TRP A 1 105 ? -15.050 -3.374 0.358 1.00 83.38 105 TRP A C 1
ATOM 809 O O . TRP A 1 105 ? -15.602 -2.809 -0.578 1.00 83.38 105 TRP A O 1
ATOM 819 N N . PHE A 1 106 ? -13.979 -4.156 0.198 1.00 82.12 106 PHE A N 1
ATOM 820 C CA . PHE A 1 106 ? -13.303 -4.346 -1.087 1.00 82.12 106 PHE A CA 1
ATOM 821 C C . PHE A 1 106 ? -14.245 -4.893 -2.168 1.00 82.12 106 PHE A C 1
ATOM 823 O O . PHE A 1 106 ? -14.270 -4.387 -3.282 1.00 82.12 106 PHE A O 1
ATOM 830 N N . LYS A 1 107 ? -15.130 -5.838 -1.825 1.00 84.25 107 LYS A N 1
ATOM 831 C CA . LYS A 1 107 ? -16.173 -6.325 -2.746 1.00 84.25 107 LYS A CA 1
ATOM 832 C C . LYS A 1 107 ? -17.094 -5.219 -3.268 1.00 84.25 107 LYS A C 1
ATOM 834 O O . LYS A 1 107 ? -17.577 -5.313 -4.389 1.00 84.25 107 LYS A O 1
ATOM 839 N N . LYS A 1 108 ? -17.338 -4.172 -2.474 1.00 82.44 108 LYS A N 1
ATOM 840 C CA . LYS A 1 108 ? -18.155 -3.025 -2.898 1.00 82.44 108 LYS A CA 1
ATOM 841 C C . LYS A 1 108 ? -17.407 -2.115 -3.866 1.00 82.44 108 LYS A C 1
ATOM 843 O O . LYS A 1 108 ? -18.060 -1.386 -4.597 1.00 82.44 108 LYS A O 1
ATOM 848 N N . LEU A 1 109 ? -16.075 -2.181 -3.909 1.00 76.19 109 LEU A N 1
ATOM 849 C CA . LEU A 1 109 ? -15.259 -1.445 -4.873 1.00 76.19 109 LEU A CA 1
ATOM 850 C C . LEU A 1 109 ? -15.519 -1.898 -6.321 1.00 76.19 109 LEU A C 1
ATOM 852 O O . LEU A 1 109 ? -15.286 -1.135 -7.241 1.00 76.19 109 LEU A O 1
ATOM 856 N N . PHE A 1 110 ? -16.049 -3.107 -6.534 1.00 77.50 110 PHE A N 1
ATOM 857 C CA . PHE A 1 110 ? -16.462 -3.574 -7.863 1.00 77.50 110 PHE A CA 1
ATOM 858 C C . PHE A 1 110 ? -17.835 -3.036 -8.300 1.00 77.50 110 PHE A C 1
ATOM 860 O O . PHE A 1 110 ? -18.260 -3.277 -9.425 1.00 77.50 110 PHE A O 1
ATOM 867 N N . SER A 1 111 ? -18.536 -2.300 -7.432 1.00 82.06 111 SER A N 1
ATOM 868 C CA . SER A 1 111 ? -19.749 -1.572 -7.798 1.00 82.06 111 SER A CA 1
ATOM 869 C C . SER A 1 111 ? -19.384 -0.150 -8.235 1.00 82.06 111 SER A C 1
ATOM 871 O O . SER A 1 111 ? -18.745 0.599 -7.489 1.00 82.06 111 SER A O 1
ATOM 873 N N . THR A 1 112 ? -19.815 0.233 -9.436 1.00 74.69 112 THR A N 1
ATOM 874 C CA . THR A 1 112 ? -19.578 1.550 -10.058 1.00 74.69 112 THR A CA 1
ATOM 875 C C . THR A 1 112 ? -20.000 2.721 -9.167 1.00 74.69 112 THR A C 1
ATOM 877 O O . THR A 1 112 ? -19.258 3.697 -9.034 1.00 74.69 112 THR A O 1
ATOM 880 N N . ASP A 1 113 ? -21.121 2.592 -8.457 1.00 78.38 113 ASP A N 1
ATOM 881 C CA . ASP A 1 113 ? -21.614 3.614 -7.523 1.00 78.38 113 ASP A CA 1
ATOM 882 C C . ASP A 1 113 ? -20.660 3.862 -6.349 1.00 78.38 113 ASP A C 1
ATOM 884 O O . ASP A 1 113 ? -20.539 4.980 -5.839 1.00 78.38 113 ASP A O 1
ATOM 888 N N . HIS A 1 114 ? -19.973 2.816 -5.892 1.00 74.94 114 HIS A N 1
ATOM 889 C CA . HIS A 1 114 ? -19.052 2.900 -4.764 1.00 74.94 114 HIS A CA 1
ATOM 890 C C . HIS A 1 114 ? -17.679 3.442 -5.173 1.00 74.94 114 HIS A C 1
ATOM 892 O O . HIS A 1 114 ? -17.064 4.152 -4.366 1.00 74.94 114 HIS A O 1
ATOM 898 N N . LEU A 1 115 ? -17.240 3.171 -6.409 1.00 74.44 115 LEU A N 1
ATOM 899 C CA . LEU A 1 115 ? -16.024 3.740 -7.005 1.00 74.44 115 LEU A CA 1
ATOM 900 C C . LEU A 1 115 ? -16.108 5.265 -7.079 1.00 74.44 115 LEU A C 1
ATOM 902 O O . LEU A 1 115 ? -15.219 5.965 -6.591 1.00 74.44 115 LEU A O 1
ATOM 906 N N . LEU A 1 116 ? -17.213 5.793 -7.615 1.00 76.62 116 LEU A N 1
ATOM 907 C CA . LEU A 1 116 ? -17.398 7.237 -7.784 1.00 76.62 116 LEU A CA 1
ATOM 908 C C . LEU A 1 116 ? -17.536 7.986 -6.454 1.00 76.62 116 LEU A C 1
ATOM 910 O O . LEU A 1 116 ? -17.150 9.151 -6.369 1.00 76.62 116 LEU A O 1
ATOM 914 N N . LYS A 1 117 ? -18.043 7.322 -5.409 1.00 83.12 117 LYS A N 1
ATOM 915 C CA . LYS A 1 117 ? -18.137 7.889 -4.053 1.00 83.12 117 LYS A CA 1
ATOM 916 C C . LYS A 1 117 ? -16.807 7.856 -3.297 1.00 83.12 117 LYS A C 1
ATOM 918 O O . LYS A 1 117 ? -16.579 8.706 -2.446 1.00 83.12 117 LYS A O 1
ATOM 923 N N . ASN A 1 118 ? -15.925 6.899 -3.597 1.00 84.62 118 ASN A N 1
ATOM 924 C CA . ASN A 1 118 ? -14.649 6.701 -2.898 1.00 84.62 118 ASN A CA 1
ATOM 925 C C . ASN A 1 118 ? -13.457 6.813 -3.861 1.00 84.62 118 ASN A C 1
ATOM 927 O O . ASN A 1 118 ? -12.556 5.969 -3.837 1.00 84.62 118 ASN A O 1
ATOM 931 N N . LYS A 1 119 ? -13.448 7.849 -4.714 1.00 84.50 119 LYS A N 1
ATOM 932 C CA . LYS A 1 119 ? -12.442 8.018 -5.780 1.00 84.50 119 LYS A CA 1
ATOM 933 C C . LYS A 1 119 ? -11.016 7.948 -5.251 1.00 84.50 119 LYS A C 1
ATOM 935 O O . LYS A 1 119 ? -10.226 7.175 -5.774 1.00 84.50 119 LYS A O 1
ATOM 940 N N . LEU A 1 120 ? -10.715 8.688 -4.180 1.00 87.12 120 LEU A N 1
ATOM 941 C CA . LEU A 1 120 ? -9.370 8.739 -3.606 1.00 87.12 120 LEU A CA 1
ATOM 942 C C . LEU A 1 120 ? -8.868 7.344 -3.215 1.00 87.12 120 LEU A C 1
ATOM 944 O O . LEU A 1 120 ? -7.786 6.947 -3.618 1.00 87.12 120 LEU A O 1
ATOM 948 N N . LEU A 1 121 ? -9.688 6.582 -2.490 1.00 85.50 121 LEU A N 1
ATOM 949 C CA . LEU A 1 121 ? -9.319 5.248 -2.025 1.00 85.50 121 LEU A CA 1
ATOM 950 C C . LEU A 1 121 ? -9.204 4.244 -3.178 1.00 85.50 121 LEU A C 1
ATOM 952 O O . LEU A 1 121 ? -8.325 3.390 -3.168 1.00 85.50 121 LEU A O 1
ATOM 956 N N . SER A 1 122 ? -10.067 4.372 -4.186 1.00 86.50 122 SER A N 1
ATOM 957 C CA . SER A 1 122 ? -10.003 3.547 -5.396 1.00 86.50 122 SER A CA 1
ATOM 958 C C . SER A 1 122 ? -8.709 3.817 -6.168 1.00 86.50 122 SER A C 1
ATOM 960 O O . SER A 1 122 ? -8.021 2.878 -6.559 1.00 86.50 122 SER A O 1
ATOM 962 N N . ILE A 1 123 ? -8.328 5.092 -6.304 1.00 90.50 123 ILE A N 1
ATOM 963 C CA . ILE A 1 123 ? -7.053 5.508 -6.896 1.00 90.50 123 ILE A CA 1
ATOM 964 C C . ILE A 1 123 ? -5.880 4.945 -6.079 1.00 90.50 123 ILE A C 1
ATOM 966 O O . ILE A 1 123 ? -4.968 4.372 -6.667 1.00 90.50 123 ILE A O 1
ATOM 970 N N . THR A 1 124 ? -5.918 5.011 -4.742 1.00 90.56 124 THR A N 1
ATOM 971 C CA . THR A 1 124 ? -4.875 4.415 -3.885 1.00 90.56 124 THR A CA 1
ATOM 972 C C . THR A 1 124 ? -4.680 2.926 -4.168 1.00 90.56 124 THR A C 1
ATOM 974 O O . THR A 1 124 ? -3.544 2.478 -4.279 1.00 90.56 124 THR A O 1
ATOM 977 N N . VAL A 1 125 ? -5.765 2.161 -4.329 1.00 89.75 125 VAL A N 1
ATOM 978 C CA . VAL A 1 125 ? -5.686 0.726 -4.655 1.00 89.75 125 VAL A CA 1
ATOM 979 C C . VAL A 1 125 ? -5.047 0.503 -6.026 1.00 89.75 125 VAL A C 1
ATOM 981 O O . VAL A 1 125 ? -4.188 -0.365 -6.156 1.00 89.75 125 VAL A O 1
ATOM 984 N N . VAL A 1 126 ? -5.422 1.292 -7.035 1.00 90.69 126 VAL A N 1
ATOM 985 C CA . VAL A 1 126 ? -4.842 1.185 -8.384 1.00 90.69 126 VAL A CA 1
ATOM 986 C C . VAL A 1 126 ? -3.339 1.466 -8.360 1.00 90.69 126 VAL A C 1
ATOM 988 O O . VAL A 1 126 ? -2.564 0.661 -8.874 1.00 90.69 126 VAL A O 1
ATOM 991 N N . PHE A 1 127 ? -2.912 2.553 -7.713 1.00 93.75 127 PHE A N 1
ATOM 992 C CA . PHE A 1 127 ? -1.488 2.881 -7.581 1.00 93.75 127 PHE A CA 1
ATOM 993 C C . PHE A 1 127 ? -0.724 1.845 -6.756 1.00 93.75 127 PHE A C 1
ATOM 995 O O . PHE A 1 127 ? 0.415 1.527 -7.086 1.00 93.75 127 PHE A O 1
ATOM 1002 N N . PHE A 1 128 ? -1.350 1.271 -5.726 1.00 92.12 128 PHE A N 1
ATOM 1003 C CA . PHE A 1 128 ? -0.753 0.183 -4.959 1.00 92.12 128 PHE A CA 1
ATOM 1004 C C . PHE A 1 128 ? -0.493 -1.050 -5.832 1.00 92.12 128 PHE A C 1
ATOM 1006 O O . PHE A 1 128 ? 0.598 -1.612 -5.781 1.00 92.12 128 PHE A O 1
ATOM 1013 N N . ILE A 1 129 ? -1.462 -1.447 -6.664 1.00 91.81 129 ILE A N 1
ATOM 1014 C CA . ILE A 1 129 ? -1.296 -2.571 -7.596 1.00 91.81 129 ILE A CA 1
ATOM 1015 C C . ILE A 1 129 ? -0.195 -2.260 -8.615 1.00 91.81 129 ILE A C 1
ATOM 1017 O O . ILE A 1 129 ? 0.668 -3.105 -8.838 1.00 91.81 129 ILE A O 1
ATOM 1021 N N . ALA A 1 130 ? -0.184 -1.056 -9.194 1.00 92.50 130 ALA A N 1
ATOM 1022 C CA . ALA A 1 130 ? 0.846 -0.647 -10.148 1.00 92.50 130 ALA A CA 1
ATOM 1023 C C . ALA A 1 130 ? 2.258 -0.696 -9.534 1.00 92.50 130 ALA A C 1
ATOM 1025 O O . ALA A 1 130 ? 3.171 -1.238 -10.154 1.00 92.50 130 ALA A O 1
ATOM 1026 N N . MET A 1 131 ? 2.415 -0.201 -8.302 1.00 93.44 131 MET A N 1
ATOM 1027 C CA . MET A 1 131 ? 3.677 -0.238 -7.555 1.00 93.44 131 MET A CA 1
ATOM 1028 C C . MET A 1 131 ? 4.106 -1.676 -7.220 1.00 93.44 131 MET A C 1
ATOM 1030 O O . MET A 1 131 ? 5.268 -2.036 -7.399 1.00 93.44 131 MET A O 1
ATOM 1034 N N . ALA A 1 132 ? 3.170 -2.529 -6.792 1.00 91.06 132 ALA A N 1
ATOM 1035 C CA . ALA A 1 132 ? 3.463 -3.929 -6.491 1.00 91.06 132 ALA A CA 1
ATOM 1036 C C . ALA A 1 132 ? 3.899 -4.705 -7.745 1.00 91.06 132 ALA A C 1
ATOM 1038 O O . ALA A 1 132 ? 4.878 -5.448 -7.703 1.00 91.06 132 ALA A O 1
ATOM 1039 N N . VAL A 1 133 ? 3.202 -4.511 -8.870 1.00 91.69 133 VAL A N 1
ATOM 1040 C CA . VAL A 1 133 ? 3.549 -5.156 -10.144 1.00 91.69 133 VAL A CA 1
ATOM 1041 C C . VAL A 1 133 ? 4.910 -4.676 -10.638 1.00 91.69 133 VAL A C 1
ATOM 1043 O O . VAL A 1 133 ? 5.739 -5.511 -10.987 1.00 91.69 133 VAL A O 1
ATOM 1046 N N . SER A 1 134 ? 5.180 -3.367 -10.627 1.00 90.75 134 SER A N 1
ATOM 1047 C CA . SER A 1 134 ? 6.485 -2.842 -11.049 1.00 90.75 134 SER A CA 1
ATOM 1048 C C . SER A 1 134 ? 7.626 -3.339 -10.154 1.00 90.75 134 SER A C 1
ATOM 1050 O O . SER A 1 134 ? 8.673 -3.717 -10.674 1.00 90.75 134 SER A O 1
ATOM 1052 N N . GLY A 1 135 ? 7.406 -3.453 -8.839 1.00 87.56 135 GLY A N 1
ATOM 1053 C CA . GLY A 1 135 ? 8.380 -4.027 -7.906 1.00 87.56 135 GLY A CA 1
ATOM 1054 C C . GLY A 1 135 ? 8.674 -5.508 -8.179 1.00 87.56 135 GLY A C 1
ATOM 1055 O O . GLY A 1 135 ? 9.834 -5.917 -8.203 1.00 87.56 135 GLY A O 1
ATOM 1056 N N . ILE A 1 136 ? 7.642 -6.312 -8.460 1.00 87.81 136 ILE A N 1
ATOM 1057 C CA . ILE A 1 136 ? 7.810 -7.728 -8.832 1.00 87.81 136 ILE A CA 1
ATOM 1058 C C . ILE A 1 136 ? 8.548 -7.861 -10.171 1.00 87.81 136 ILE A C 1
ATOM 1060 O O . ILE A 1 136 ? 9.427 -8.713 -10.300 1.00 87.81 136 ILE A O 1
ATOM 1064 N N . MET A 1 137 ? 8.229 -7.024 -11.162 1.00 88.25 137 MET A N 1
ATOM 1065 C CA . MET A 1 137 ? 8.908 -7.043 -12.465 1.00 88.25 137 MET A CA 1
ATOM 1066 C C . MET A 1 137 ? 10.393 -6.688 -12.336 1.00 88.25 137 MET A C 1
ATOM 1068 O O . MET A 1 137 ? 11.231 -7.358 -12.936 1.00 88.25 137 MET A O 1
ATOM 1072 N N . LEU A 1 138 ? 10.732 -5.698 -11.502 1.00 85.19 138 LEU A N 1
ATOM 1073 C CA . LEU A 1 138 ? 12.124 -5.352 -11.196 1.00 85.19 138 LEU A CA 1
ATOM 1074 C C . LEU A 1 138 ? 12.871 -6.490 -10.500 1.00 85.19 138 LEU A C 1
ATOM 1076 O O . LEU A 1 138 ? 14.019 -6.765 -10.842 1.00 85.19 138 LEU A O 1
ATOM 1080 N N . TRP A 1 139 ? 12.223 -7.155 -9.543 1.00 84.00 139 TRP A N 1
ATOM 1081 C CA . TRP A 1 139 ? 12.833 -8.249 -8.790 1.00 84.00 139 TRP A CA 1
ATOM 1082 C C . TRP A 1 139 ? 13.063 -9.499 -9.646 1.00 84.00 139 TRP A C 1
ATOM 1084 O O . TRP A 1 139 ? 14.116 -10.123 -9.561 1.00 84.00 139 TRP A O 1
ATOM 1094 N N . THR A 1 140 ? 12.090 -9.854 -10.485 1.00 84.75 140 THR A N 1
ATOM 1095 C CA . THR A 1 140 ? 12.142 -11.068 -11.314 1.00 84.75 140 THR A CA 1
ATOM 1096 C C . THR A 1 140 ? 12.948 -10.897 -12.603 1.00 84.75 140 THR A C 1
ATOM 1098 O O . THR A 1 140 ? 13.272 -11.897 -13.234 1.00 84.75 140 THR A O 1
ATOM 1101 N N . GLN A 1 141 ? 13.267 -9.656 -12.998 1.00 80.81 141 GLN A N 1
ATOM 1102 C CA . GLN A 1 141 ? 14.016 -9.318 -14.219 1.00 80.81 141 GLN A CA 1
ATOM 1103 C C . GLN A 1 141 ? 13.426 -9.929 -15.507 1.00 80.81 141 GLN A C 1
ATOM 1105 O O . GLN A 1 141 ? 14.130 -10.133 -16.491 1.00 80.81 141 GLN A O 1
ATOM 1110 N N . VAL A 1 142 ? 12.116 -10.206 -15.519 1.00 77.81 142 VAL A N 1
ATOM 1111 C CA . VAL A 1 142 ? 11.426 -10.907 -16.620 1.00 77.81 142 VAL A CA 1
ATOM 1112 C C . VAL A 1 142 ? 11.393 -10.083 -17.909 1.00 77.81 142 VAL A C 1
ATOM 1114 O O . VAL A 1 142 ? 11.308 -10.646 -18.998 1.00 77.81 142 VAL A O 1
ATOM 1117 N N . VAL A 1 143 ? 11.449 -8.753 -17.801 1.00 75.88 143 VAL A N 1
ATOM 1118 C CA . VAL A 1 143 ? 11.376 -7.845 -18.949 1.00 75.88 143 VAL A CA 1
ATOM 1119 C C . VAL A 1 143 ? 12.703 -7.098 -19.113 1.00 75.88 143 VAL A C 1
ATOM 1121 O O . VAL A 1 143 ? 13.162 -6.481 -18.147 1.00 75.88 143 VAL A O 1
ATOM 1124 N N . PRO A 1 144 ? 13.302 -7.097 -20.321 1.00 75.69 144 PRO A N 1
ATOM 1125 C CA . PRO A 1 144 ? 14.487 -6.299 -20.617 1.00 75.69 144 PRO A CA 1
ATOM 1126 C C . PRO A 1 144 ? 14.238 -4.810 -20.359 1.00 75.69 144 PRO A C 1
ATOM 1128 O O . PRO A 1 144 ? 13.215 -4.257 -20.777 1.00 75.69 144 PRO A O 1
ATOM 1131 N N . ARG A 1 145 ? 15.194 -4.145 -19.698 1.00 72.31 145 ARG A N 1
ATOM 1132 C CA . ARG A 1 145 ? 15.079 -2.723 -19.319 1.00 72.31 145 ARG A CA 1
ATOM 1133 C C . ARG A 1 145 ? 14.953 -1.790 -20.525 1.00 72.31 145 ARG A C 1
ATOM 1135 O O . ARG A 1 145 ? 14.359 -0.727 -20.392 1.00 72.31 145 ARG A O 1
ATOM 1142 N N . ASP A 1 146 ? 15.444 -2.218 -21.685 1.00 73.56 146 ASP A N 1
ATOM 1143 C CA . ASP A 1 146 ? 15.427 -1.441 -22.929 1.00 73.56 146 ASP A CA 1
ATOM 1144 C C . ASP A 1 146 ? 14.024 -1.311 -23.545 1.00 73.56 146 ASP A C 1
ATOM 1146 O O . ASP A 1 146 ? 13.795 -0.446 -24.386 1.00 73.56 146 ASP A O 1
ATOM 1150 N N . ILE A 1 147 ? 13.071 -2.154 -23.125 1.00 79.38 147 ILE A N 1
ATOM 1151 C CA . ILE A 1 147 ? 11.687 -2.128 -23.623 1.00 79.38 147 ILE A CA 1
ATOM 1152 C C . ILE A 1 147 ? 10.799 -1.299 -22.691 1.00 79.38 147 ILE A C 1
ATOM 1154 O O . ILE A 1 147 ? 10.000 -0.483 -23.148 1.00 79.38 147 ILE A O 1
ATOM 1158 N N . ILE A 1 148 ? 10.915 -1.517 -21.376 1.00 82.88 148 ILE A N 1
ATOM 1159 C CA . ILE A 1 148 ? 10.127 -0.812 -20.359 1.00 82.88 148 ILE A CA 1
ATOM 1160 C C . ILE A 1 148 ? 11.016 -0.503 -19.155 1.00 82.88 148 ILE A C 1
ATOM 1162 O O . ILE A 1 148 ? 11.510 -1.407 -18.475 1.00 82.88 148 ILE A O 1
ATOM 1166 N N . ASN A 1 149 ? 11.135 0.784 -18.822 1.00 86.00 149 ASN A N 1
ATOM 1167 C CA . ASN A 1 149 ? 11.848 1.234 -17.633 1.00 86.00 149 ASN A CA 1
ATOM 1168 C C . ASN A 1 149 ? 10.983 1.078 -16.368 1.00 86.00 149 ASN A C 1
ATOM 1170 O O . ASN A 1 149 ? 10.429 2.039 -15.830 1.00 86.00 149 ASN A O 1
ATOM 1174 N N . PHE A 1 150 ? 10.859 -0.155 -15.868 1.00 87.00 150 PHE A N 1
ATOM 1175 C CA . PHE A 1 150 ? 10.102 -0.429 -14.641 1.00 87.00 150 PHE A CA 1
ATOM 1176 C C . PHE A 1 150 ? 10.656 0.291 -13.406 1.00 87.00 150 PHE A C 1
ATOM 1178 O O . PHE A 1 150 ? 9.893 0.498 -12.466 1.00 87.00 150 PHE A O 1
ATOM 1185 N N . LYS A 1 151 ? 11.936 0.701 -13.405 1.00 85.50 151 LYS A N 1
ATOM 1186 C CA . LYS A 1 151 ? 12.551 1.441 -12.289 1.00 85.50 151 LYS A CA 1
ATOM 1187 C C . LYS A 1 151 ? 11.886 2.804 -12.134 1.00 85.50 151 LYS A C 1
ATOM 1189 O O . LYS A 1 151 ? 11.397 3.125 -11.059 1.00 85.50 151 LYS A O 1
ATOM 1194 N N . GLU A 1 152 ? 11.790 3.545 -13.230 1.00 87.31 152 GLU A N 1
ATOM 1195 C CA . GLU A 1 152 ? 11.150 4.861 -13.267 1.00 87.31 152 GLU A CA 1
ATOM 1196 C C . GLU A 1 152 ? 9.652 4.776 -12.945 1.00 87.31 152 GLU A C 1
ATOM 1198 O O . GLU A 1 152 ? 9.142 5.539 -12.125 1.00 87.31 152 GLU A O 1
ATOM 1203 N N . ILE A 1 153 ? 8.948 3.786 -13.510 1.00 89.56 153 ILE A N 1
ATOM 1204 C CA . ILE A 1 153 ? 7.533 3.552 -13.184 1.00 89.56 153 ILE A CA 1
ATOM 1205 C C . ILE A 1 153 ? 7.372 3.251 -11.689 1.00 89.56 153 ILE A C 1
ATOM 1207 O O . ILE A 1 153 ? 6.476 3.800 -11.045 1.00 89.56 153 ILE A O 1
ATOM 1211 N N . HIS A 1 154 ? 8.215 2.387 -11.121 1.00 90.44 154 HIS A N 1
ATOM 1212 C CA . HIS A 1 154 ? 8.170 2.044 -9.702 1.00 90.44 154 HIS A CA 1
ATOM 1213 C C . HIS A 1 154 ? 8.417 3.270 -8.818 1.00 90.44 154 HIS A C 1
ATOM 1215 O O . HIS A 1 154 ? 7.650 3.516 -7.891 1.00 90.44 154 HIS A O 1
ATOM 1221 N N . GLU A 1 155 ? 9.410 4.089 -9.150 1.00 89.31 155 GLU A N 1
ATOM 1222 C CA . GLU A 1 155 ? 9.743 5.293 -8.394 1.00 89.31 155 GLU A CA 1
ATOM 1223 C C . GLU A 1 155 ? 8.605 6.324 -8.419 1.00 89.31 155 GLU A C 1
ATOM 1225 O O . GLU A 1 155 ? 8.104 6.712 -7.359 1.00 89.31 155 GLU A O 1
ATOM 1230 N N . ILE A 1 156 ? 8.098 6.683 -9.602 1.00 91.50 156 ILE A N 1
ATOM 1231 C CA . ILE A 1 156 ? 6.991 7.642 -9.745 1.00 91.50 156 ILE A CA 1
ATOM 1232 C C . ILE A 1 156 ? 5.734 7.129 -9.033 1.00 91.50 156 ILE A C 1
ATOM 1234 O O . ILE A 1 156 ? 5.082 7.860 -8.279 1.00 91.50 156 ILE A O 1
ATOM 1238 N N . THR A 1 157 ? 5.386 5.854 -9.241 1.00 92.62 157 THR A N 1
ATOM 1239 C CA . THR A 1 157 ? 4.206 5.266 -8.590 1.00 92.62 157 THR A CA 1
ATOM 1240 C C . THR A 1 157 ? 4.369 5.202 -7.075 1.00 92.62 157 THR A C 1
ATOM 1242 O O . THR A 1 157 ? 3.390 5.456 -6.371 1.00 92.62 157 THR A O 1
ATOM 1245 N N . SER A 1 158 ? 5.577 4.951 -6.559 1.00 90.88 158 SER A N 1
ATOM 1246 C CA . SER A 1 158 ? 5.861 4.937 -5.119 1.00 90.88 158 SER A CA 1
ATOM 1247 C C . SER A 1 158 ? 5.675 6.314 -4.471 1.00 90.88 158 SER A C 1
ATOM 1249 O O . SER A 1 158 ? 5.041 6.408 -3.417 1.00 90.88 158 SER A O 1
ATOM 1251 N N . GLN A 1 159 ? 6.123 7.392 -5.124 1.00 91.31 159 GLN A N 1
ATOM 1252 C CA . GLN A 1 159 ? 5.983 8.763 -4.621 1.00 91.31 159 GLN A CA 1
ATOM 1253 C C . GLN A 1 159 ? 4.516 9.212 -4.598 1.00 91.31 159 GLN A C 1
ATOM 1255 O O . GLN A 1 159 ? 4.038 9.767 -3.603 1.00 91.31 159 GLN A O 1
ATOM 1260 N N . ILE A 1 160 ? 3.765 8.919 -5.664 1.00 93.50 160 ILE A N 1
ATOM 1261 C CA . ILE A 1 160 ? 2.325 9.212 -5.715 1.00 93.50 160 ILE A CA 1
ATOM 1262 C C . ILE A 1 160 ? 1.589 8.416 -4.632 1.00 93.50 160 ILE A C 1
ATOM 1264 O O . ILE A 1 160 ? 0.754 8.959 -3.900 1.00 93.50 160 ILE A O 1
ATOM 1268 N N . LEU A 1 161 ? 1.914 7.130 -4.498 1.00 92.25 161 LEU A N 1
ATOM 1269 C CA . LEU A 1 161 ? 1.303 6.252 -3.511 1.00 92.25 161 LEU A CA 1
ATOM 1270 C C . LEU A 1 161 ? 1.607 6.698 -2.074 1.00 92.25 161 LEU A C 1
ATOM 1272 O O . LEU A 1 161 ? 0.709 6.646 -1.234 1.00 92.25 161 LEU A O 1
ATOM 1276 N N . LEU A 1 162 ? 2.814 7.200 -1.802 1.00 92.62 162 LEU A N 1
ATOM 1277 C CA . LEU A 1 162 ? 3.181 7.816 -0.525 1.00 92.62 162 LEU A CA 1
ATOM 1278 C C . LEU A 1 162 ? 2.246 8.971 -0.167 1.00 92.62 162 LEU A C 1
ATOM 1280 O O . LEU A 1 162 ? 1.653 8.957 0.914 1.00 92.62 162 LEU A O 1
ATOM 1284 N N . GLY A 1 163 ? 2.027 9.910 -1.088 1.00 93.50 163 GLY A N 1
ATOM 1285 C CA . GLY A 1 163 ? 1.070 10.999 -0.877 1.00 93.50 163 GLY A CA 1
ATOM 1286 C C . GLY A 1 163 ? -0.350 10.490 -0.598 1.00 93.50 163 GLY A C 1
ATOM 1287 O O . GLY A 1 163 ? -0.996 10.915 0.362 1.00 93.50 163 GLY A O 1
ATOM 1288 N N . LEU A 1 164 ? -0.827 9.525 -1.389 1.00 93.44 164 LEU A N 1
ATOM 1289 C CA . LEU A 1 164 ? -2.167 8.949 -1.230 1.00 93.44 164 LEU A CA 1
ATOM 1290 C C . LEU A 1 164 ? -2.350 8.221 0.110 1.00 93.44 164 LEU A C 1
ATOM 1292 O O . LEU A 1 164 ? -3.395 8.367 0.750 1.00 93.44 164 LEU A O 1
ATOM 1296 N N . ILE A 1 165 ? -1.346 7.462 0.551 1.00 90.56 165 ILE A N 1
ATOM 1297 C CA . ILE A 1 165 ? -1.371 6.750 1.833 1.00 90.56 165 ILE A CA 1
ATOM 1298 C C . ILE A 1 165 ? -1.358 7.740 2.998 1.00 90.56 165 ILE A C 1
ATOM 1300 O O . ILE A 1 165 ? -2.139 7.566 3.934 1.00 90.56 165 ILE A O 1
ATOM 1304 N N . LEU A 1 166 ? -0.557 8.808 2.939 1.00 92.44 166 LEU A N 1
ATOM 1305 C CA . LEU A 1 166 ? -0.564 9.847 3.974 1.00 92.44 166 LEU A CA 1
ATOM 1306 C C . LEU A 1 166 ? -1.948 10.488 4.113 1.00 92.44 166 LEU A C 1
ATOM 1308 O O . LEU A 1 166 ? -2.481 10.568 5.223 1.00 92.44 166 LEU A O 1
ATOM 1312 N N . ILE A 1 167 ? -2.578 10.860 2.994 1.00 93.06 167 ILE A N 1
ATOM 1313 C CA . ILE A 1 167 ? -3.947 11.396 3.011 1.00 93.06 167 ILE A CA 1
ATOM 1314 C C . ILE A 1 167 ? -4.914 10.365 3.612 1.00 93.06 167 ILE A C 1
ATOM 1316 O O . ILE A 1 167 ? -5.750 10.717 4.448 1.00 93.06 167 ILE A O 1
ATOM 1320 N N . HIS A 1 168 ? -4.790 9.088 3.240 1.00 89.81 168 HIS A N 1
ATOM 1321 C CA . HIS A 1 168 ? -5.624 8.017 3.786 1.00 89.81 168 HIS A CA 1
ATOM 1322 C C . HIS A 1 168 ? -5.477 7.867 5.309 1.00 89.81 168 HIS A C 1
ATOM 1324 O O . HIS A 1 168 ? -6.480 7.752 6.023 1.00 89.81 168 HIS A O 1
ATOM 1330 N N . ILE A 1 169 ? -4.245 7.901 5.825 1.00 89.12 169 ILE A N 1
ATOM 1331 C CA . ILE A 1 169 ? -3.960 7.819 7.263 1.00 89.12 169 ILE A CA 1
ATOM 1332 C C . ILE A 1 169 ? -4.598 9.005 7.991 1.00 89.12 169 ILE A C 1
ATOM 1334 O O . ILE A 1 169 ? -5.301 8.799 8.984 1.00 89.12 169 ILE A O 1
ATOM 1338 N N . VAL A 1 170 ? -4.435 10.226 7.470 1.00 91.06 170 VAL A N 1
ATOM 1339 C CA . VAL A 1 170 ? -5.024 11.444 8.051 1.00 91.06 170 VAL A CA 1
ATOM 1340 C C . VAL A 1 170 ? -6.554 11.367 8.073 1.00 91.06 170 VAL A C 1
ATOM 1342 O O . VAL A 1 170 ? -7.172 11.632 9.106 1.00 91.06 170 VAL A O 1
ATOM 1345 N N . GLN A 1 171 ? -7.189 10.914 6.987 1.00 88.88 171 GLN A N 1
ATOM 1346 C CA . GLN A 1 171 ? -8.647 10.719 6.935 1.00 88.88 171 GLN A CA 1
ATOM 1347 C C . GLN A 1 171 ? -9.153 9.718 7.983 1.00 88.88 171 GLN A C 1
ATOM 1349 O O . GLN A 1 171 ? -10.283 9.827 8.468 1.00 88.88 171 GLN A O 1
ATOM 1354 N N . ARG A 1 172 ? -8.326 8.734 8.348 1.00 86.56 172 ARG A N 1
ATOM 1355 C CA . ARG A 1 172 ? -8.641 7.718 9.359 1.00 86.56 172 ARG A CA 1
ATOM 1356 C C . ARG A 1 172 ? -8.126 8.060 10.757 1.00 86.56 172 ARG A C 1
ATOM 1358 O O . ARG A 1 172 ? -8.403 7.306 11.687 1.00 86.56 172 ARG A O 1
ATOM 1365 N N . PHE A 1 173 ? -7.471 9.204 10.948 1.00 87.62 173 PHE A N 1
ATOM 1366 C CA . PHE A 1 173 ? -6.823 9.571 12.209 1.00 87.62 173 PHE A CA 1
ATOM 1367 C C . PHE A 1 173 ? -7.771 9.550 13.416 1.00 87.62 173 PHE A C 1
ATOM 1369 O O . PHE A 1 173 ? -7.458 8.959 14.449 1.00 87.62 173 PHE A O 1
ATOM 1376 N N . LYS A 1 174 ? -8.988 10.090 13.256 1.00 85.62 174 LYS A N 1
ATOM 1377 C CA . LYS A 1 174 ? -10.017 10.070 14.312 1.00 85.62 174 LYS A CA 1
ATOM 1378 C C . LYS A 1 174 ? -10.351 8.647 14.773 1.00 85.62 174 LYS A C 1
ATOM 1380 O O . LYS A 1 174 ? -10.489 8.410 15.966 1.00 85.62 174 LYS A O 1
ATOM 1385 N N . TRP A 1 175 ? -10.435 7.695 13.841 1.00 87.38 175 TRP A N 1
ATOM 1386 C CA . TRP A 1 175 ? -10.728 6.294 14.154 1.00 87.38 175 TRP A CA 1
ATOM 1387 C C . TRP A 1 175 ? -9.606 5.647 14.973 1.00 87.38 175 TRP A C 1
ATOM 1389 O O . TRP A 1 175 ? -9.890 4.934 15.937 1.00 87.38 175 TRP A O 1
ATOM 1399 N N . TYR A 1 176 ? -8.345 5.942 14.638 1.00 85.56 176 TYR A N 1
ATOM 1400 C CA . TYR A 1 176 ? -7.192 5.461 15.402 1.00 85.56 176 TYR A CA 1
ATOM 1401 C C . TYR A 1 176 ? -7.211 5.978 16.845 1.00 85.56 176 TYR A C 1
ATOM 1403 O O . TYR A 1 176 ? -7.053 5.181 17.770 1.00 85.56 176 TYR A O 1
ATOM 1411 N N . ILE A 1 177 ? -7.487 7.273 17.047 1.00 86.94 177 ILE A N 1
ATOM 1412 C CA . ILE A 1 177 ? -7.586 7.871 18.389 1.00 86.94 177 ILE A CA 1
ATOM 1413 C C . ILE A 1 177 ? -8.700 7.210 19.204 1.00 86.94 177 ILE A C 1
ATOM 1415 O O . ILE A 1 177 ? -8.458 6.776 20.330 1.00 86.94 177 ILE A O 1
ATOM 1419 N N . THR A 1 178 ? -9.908 7.096 18.643 1.00 87.44 178 THR A N 1
ATOM 1420 C CA . THR A 1 178 ? -11.058 6.527 19.363 1.00 87.44 178 THR A CA 1
ATOM 1421 C C . THR A 1 178 ? -10.786 5.095 19.825 1.00 87.44 178 THR A C 1
ATOM 1423 O O . THR A 1 178 ? -11.120 4.724 20.950 1.00 87.44 178 THR A O 1
ATOM 1426 N N . ILE A 1 179 ? -10.146 4.279 18.986 1.00 86.12 179 ILE A N 1
ATOM 1427 C CA . ILE A 1 179 ? -9.817 2.895 19.341 1.00 86.12 179 ILE A CA 1
ATOM 1428 C C . ILE A 1 179 ? -8.704 2.822 20.384 1.00 86.12 179 ILE A C 1
ATOM 1430 O O . ILE A 1 179 ? -8.798 2.017 21.314 1.00 86.12 179 ILE A O 1
ATOM 1434 N N . ALA A 1 180 ? -7.674 3.660 20.265 1.00 84.94 180 ALA A N 1
ATOM 1435 C CA . ALA A 1 180 ? -6.612 3.726 21.262 1.00 84.94 180 ALA A CA 1
ATOM 1436 C C . ALA A 1 180 ? -7.182 4.091 22.645 1.00 84.94 180 ALA A C 1
ATOM 1438 O O . ALA A 1 180 ? -6.920 3.394 23.627 1.00 84.94 180 ALA A O 1
ATOM 1439 N N . GLN A 1 181 ? -8.049 5.106 22.707 1.00 85.50 181 GLN A N 1
ATOM 1440 C CA . GLN A 1 181 ? -8.747 5.508 23.932 1.00 85.50 181 GLN A CA 1
ATOM 1441 C C . GLN A 1 181 ? -9.630 4.388 24.499 1.00 85.50 181 GLN A C 1
ATOM 1443 O O . GLN A 1 181 ? -9.621 4.151 25.709 1.00 85.50 181 GLN A O 1
ATOM 1448 N N . TYR A 1 182 ? -10.345 3.649 23.645 1.00 85.12 182 TYR A N 1
ATOM 1449 C CA . TYR A 1 182 ? -11.144 2.494 24.067 1.00 85.12 182 TYR A CA 1
ATOM 1450 C C . TYR A 1 182 ? -10.291 1.412 24.750 1.00 85.12 182 TYR A C 1
ATOM 1452 O O . TYR A 1 182 ? -10.704 0.830 25.754 1.00 85.12 182 TYR A O 1
ATOM 1460 N N . PHE A 1 183 ? -9.084 1.136 24.248 1.00 81.75 183 PHE A N 1
ATOM 1461 C CA . PHE A 1 183 ? -8.209 0.145 24.878 1.00 81.75 183 PHE A CA 1
ATOM 1462 C C . PHE A 1 183 ? -7.586 0.629 26.188 1.00 81.75 183 PHE A C 1
ATOM 1464 O O . PHE A 1 183 ? -7.452 -0.177 27.109 1.00 81.75 183 PHE A O 1
ATOM 1471 N N . ILE A 1 184 ? -7.255 1.918 26.296 1.00 83.31 184 ILE A N 1
ATOM 1472 C CA . ILE A 1 184 ? -6.732 2.515 27.534 1.00 83.31 184 ILE A CA 1
ATOM 1473 C C . ILE A 1 184 ? -7.799 2.472 28.635 1.00 83.31 184 ILE A C 1
ATOM 1475 O O . ILE A 1 184 ? -7.550 1.948 29.719 1.00 83.31 184 ILE A O 1
ATOM 1479 N N . THR A 1 185 ? -9.010 2.948 28.336 1.00 82.75 185 THR A N 1
ATOM 1480 C CA . THR A 1 185 ? -10.130 2.988 29.294 1.00 82.75 185 THR A CA 1
ATOM 1481 C C . THR A 1 185 ? -10.575 1.594 29.726 1.00 82.75 185 THR A C 1
ATOM 1483 O O . THR A 1 185 ? -10.775 1.351 30.913 1.00 82.75 185 THR A O 1
ATOM 1486 N N . LYS A 1 186 ? -10.652 0.633 28.796 1.00 76.69 186 LYS A N 1
ATOM 1487 C CA . LYS A 1 186 ? -10.992 -0.754 29.136 1.00 76.69 186 LYS A CA 1
ATOM 1488 C C . LYS A 1 186 ? -9.943 -1.415 30.030 1.00 76.69 186 LYS A C 1
ATOM 1490 O O . LYS A 1 186 ? -10.323 -2.163 30.920 1.00 76.69 186 LYS A O 1
ATOM 1495 N N . LYS A 1 187 ? -8.649 -1.149 29.804 1.00 73.56 187 LYS A N 1
ATOM 1496 C CA . LYS A 1 187 ? -7.569 -1.673 30.655 1.00 73.56 187 LYS A CA 1
ATOM 1497 C C . LYS A 1 187 ? -7.676 -1.123 32.081 1.00 73.56 187 LYS A C 1
ATOM 1499 O O . LYS A 1 187 ? -7.495 -1.891 33.016 1.00 73.56 187 LYS A O 1
ATOM 1504 N N . ALA A 1 188 ? -8.018 0.160 32.229 1.00 65.56 188 ALA A N 1
ATOM 1505 C CA . ALA A 1 188 ? -8.211 0.809 33.526 1.00 65.56 188 ALA A CA 1
ATOM 1506 C C . ALA A 1 188 ? -9.444 0.297 34.295 1.00 65.56 188 ALA A C 1
ATOM 1508 O O . ALA A 1 188 ? -9.425 0.289 35.514 1.00 65.56 188 ALA A O 1
ATOM 1509 N N . ALA A 1 189 ? -10.495 -0.157 33.604 1.00 62.66 189 ALA A N 1
ATOM 1510 C CA . ALA A 1 189 ? -11.697 -0.713 34.237 1.00 62.66 189 ALA A CA 1
ATOM 1511 C C . ALA A 1 189 ? -11.560 -2.188 34.673 1.00 62.66 189 ALA A C 1
ATOM 1513 O O . ALA A 1 189 ? -12.448 -2.721 35.330 1.00 62.66 189 ALA A O 1
ATOM 1514 N N . THR A 1 190 ? -10.492 -2.869 34.249 1.00 62.91 190 THR A N 1
ATOM 1515 C CA . THR A 1 190 ? -10.207 -4.280 34.580 1.00 62.91 190 THR A CA 1
ATOM 1516 C C . THR A 1 190 ? -8.992 -4.458 35.494 1.00 62.91 190 THR A C 1
ATOM 1518 O O . THR A 1 190 ? -8.611 -5.598 35.752 1.00 62.91 190 THR A O 1
ATOM 1521 N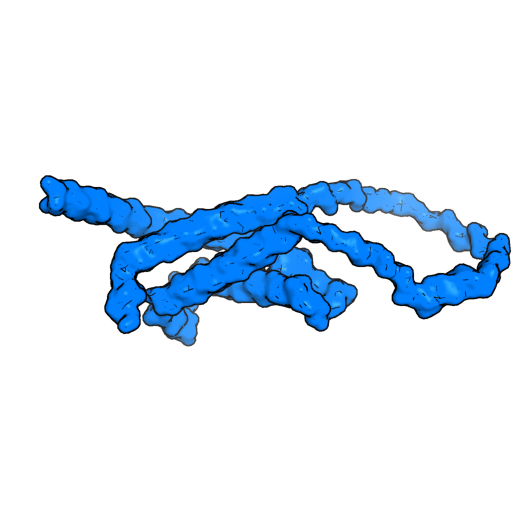 N . ALA A 1 191 ? -8.357 -3.356 35.898 1.00 52.19 191 ALA A N 1
ATOM 1522 C CA . ALA A 1 191 ? -7.263 -3.311 36.865 1.00 52.19 191 ALA A CA 1
ATOM 1523 C C . ALA A 1 191 ? -7.824 -2.915 38.233 1.00 52.19 191 ALA A C 1
ATOM 1525 O O . ALA A 1 191 ? -7.311 -3.455 39.234 1.00 52.19 191 ALA A O 1
#

pLDDT: mean 73.65, std 19.38, range [33.97, 93.75]

Sequence (191 aa):
MKTLLKSLKLKYLINVLLIISFGITAQTGLFDGGGEHEGRRGHSREESSFIEYSSRSMNEADVIDLISGEGTSSEPVNGKDSTHVYLGLSLLALMLLHTIQHWSWFKKLFSTDHLLKNKLLSITVVFFIAMAVSGIMLWTQVVPRDIINFKEIHEITSQILLGLILIHIVQRFKWYITIAQYFITKKAATA

Organism: NCBI:txid2010828

InterPro domains:
  IPR016174 Di-haem cytochrome, transmembrane [SSF81342] (82-171)
  IPR025517 Flavinylation-associated cytochrome domain [PF14358] (124-170)

Secondary structure (DSSP, 8-state):
-TTGGG-HHHHHHHHHHHHHHHHHHHHHHHHHHSS------------------------HHHHHHHHS----------SHHHHHHHHHHHHHHHHHHHHHHTHHHHGGGGSHHHHHHSHHHHHHHHHHHHHHHHHHH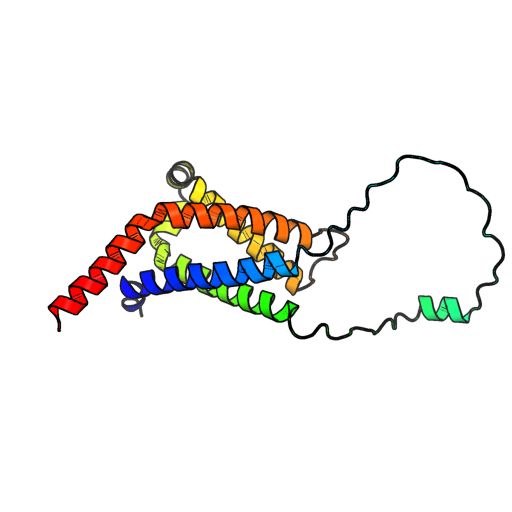HHHT-S-TTT--HHHHHHHHHHHHHHHHHHHHHHHHHHHHHHHHHHHHHHHT--

Foldseek 3Di:
DVVVLQDPVVLLVLVVVLVVLLVVLLVLCCVVVVDPPPDPPDDDDDDDDPDDDDDDDDDVVVVVVVVPPPPPPPPVPPDRVVVSLVSLVVSVVSVVSNCVSCVVVVVCCVPPVSCVVPVLVNVLVVLVVQLNVLSVCVVVVPDDCVVPVSVVSNSVSSVVNVVSVVVVCVVCVVVSVVVVVVVVVVVVVVD

Radius of gyration: 25.17 Å; chains: 1; bounding box: 66×42×76 Å